Protein AF-A0A7L5SXB8-F1 (afdb_monomer)

Mean predicted aligned error: 20.17 Å

Secondary structure (DSSP, 8-state):
-PPPP--------TT-PPPPPPPTT--HHHHHHHHHHHHHHHHHT--HHHHHTTSSS-HHHHHHHTTTSS---HHHHHHHHTT-TT-TTTHHHHHHHHHHHHHHHHHHHT---------------PPP-PPP---------------------------------PPP-----EEEEB--S-GGGSS--SGGGPEEEES-TTS-SSGGGEEEEE-TT-EEEEEEEESSS--EE-TTS-EES-EEEEEETTEEEEEEGGGB-HHHHHT--PPBPP-

Radius of gyration: 27.22 Å; Cα contacts (8 Å, |Δi|>4): 317; chains: 1; bounding box: 68×77×65 Å

Solvent-accessible surface area (backbone atoms only — not comparable to full-atom values): 17496 Å² total; per-residue (Å²): 138,82,86,76,81,82,76,75,84,78,88,70,68,95,84,64,79,73,80,76,79,73,59,86,84,57,55,70,48,44,37,55,32,29,51,54,51,45,50,56,48,58,74,55,70,62,51,57,69,58,43,35,76,74,43,78,46,54,50,66,58,54,53,31,32,66,56,56,78,44,81,76,54,71,68,60,48,52,58,56,31,70,72,30,94,78,24,73,86,46,41,68,58,53,49,52,31,46,53,47,19,52,52,55,53,53,55,66,73,64,60,81,86,73,83,74,86,80,84,78,89,82,85,86,83,84,89,82,84,79,86,83,81,83,78,86,79,85,78,87,83,87,89,88,84,88,89,88,85,90,85,88,82,90,82,90,80,88,83,90,80,83,78,94,70,81,75,72,76,74,71,30,75,47,78,44,41,30,37,54,79,52,69,81,28,49,87,38,92,48,79,90,38,47,43,67,22,24,65,48,57,77,45,71,98,44,78,92,36,42,77,46,73,45,38,38,70,39,75,39,43,28,36,25,27,48,71,81,30,50,72,44,71,53,93,77,47,50,66,29,27,31,32,33,38,28,53,56,97,89,40,76,30,28,37,52,44,67,40,33,40,65,67,60,63,76,68,56,81,57,39,69,55,83,133

Sequence (275 aa):
MGSVPAHPNQSENPRRKPLAPLPEELSGPVREFVTALRHMHGELGLSLKELEGRLPASRSSLSRYLRGQSLPDERLLVQWGKLSFTAEDRLPELVKLLHRANEAAAESDTGPVVEMDSGGEPAAPPPEDRPPRRRLRLTLAAVGTVTVLAGTTAGVLALQASDDDKPPATLGNARITVFNAEKSCRDERVRACSLGLAKDPYLAYRPSNITGRAWHGDVLRADCRIANGVTVTDEAGGHSSMWFRVLRDGERMWVPAIRIDHDQVQYTKLPNCPD

pLDDT: mean 75.61, std 23.32, range [29.08, 98.19]

Structure (mmCIF, N/CA/C/O backbone):
data_AF-A0A7L5SXB8-F1
#
_entry.id   AF-A0A7L5SXB8-F1
#
loop_
_atom_site.group_PDB
_atom_site.id
_atom_site.type_symbol
_atom_site.label_atom_id
_atom_site.label_alt_id
_atom_site.label_comp_id
_atom_site.label_asym_id
_atom_site.label_entity_id
_atom_site.label_seq_id
_atom_site.pdbx_PDB_ins_code
_atom_site.Cartn_x
_atom_site.Cartn_y
_atom_site.Cartn_z
_atom_site.occupancy
_atom_site.B_iso_or_equiv
_atom_site.auth_seq_id
_atom_site.auth_comp_id
_atom_site.auth_asym_id
_atom_site.auth_atom_id
_atom_site.pdbx_PDB_model_num
ATOM 1 N N . MET A 1 1 ? 11.036 -37.496 -32.608 1.00 40.66 1 MET A N 1
ATOM 2 C CA . MET A 1 1 ? 11.634 -36.267 -32.048 1.00 40.66 1 MET A CA 1
ATOM 3 C C . MET A 1 1 ? 11.819 -35.263 -33.176 1.00 40.66 1 MET A C 1
ATOM 5 O O . MET A 1 1 ? 12.644 -35.509 -34.043 1.00 40.66 1 MET A O 1
ATOM 9 N N . GLY A 1 2 ? 11.007 -34.206 -33.228 1.00 38.19 2 GLY A N 1
ATOM 10 C CA . GLY A 1 2 ? 11.159 -33.123 -34.204 1.00 38.19 2 GLY A CA 1
ATOM 11 C C . GLY A 1 2 ? 11.790 -31.915 -33.525 1.00 38.19 2 GLY A C 1
ATOM 12 O O . GLY A 1 2 ? 11.210 -31.383 -32.582 1.00 38.19 2 GLY A O 1
ATOM 13 N N . SER A 1 3 ? 12.986 -31.528 -33.960 1.00 38.56 3 SER A N 1
ATOM 14 C CA . SER A 1 3 ? 13.700 -30.354 -33.462 1.00 38.56 3 SER A CA 1
ATOM 15 C C . SER A 1 3 ? 12.924 -29.083 -33.804 1.00 38.56 3 SER A C 1
ATOM 17 O O . SER A 1 3 ? 12.731 -28.762 -34.976 1.00 38.56 3 SER A O 1
ATOM 19 N N . VAL A 1 4 ? 12.468 -28.367 -32.777 1.00 41.22 4 VAL A N 1
ATOM 20 C CA . VAL A 1 4 ? 11.862 -27.038 -32.911 1.00 41.22 4 VAL A CA 1
ATOM 21 C C . VAL A 1 4 ? 12.987 -26.037 -33.202 1.00 41.22 4 VAL A C 1
ATOM 23 O O . VAL A 1 4 ? 13.963 -26.008 -32.449 1.00 41.22 4 VAL A O 1
ATOM 26 N N . PRO A 1 5 ? 12.906 -25.225 -34.271 1.00 41.00 5 PRO A N 1
ATOM 27 C CA . PRO A 1 5 ? 13.944 -24.254 -34.570 1.00 41.00 5 PRO A CA 1
ATOM 28 C C . PRO A 1 5 ? 13.929 -23.137 -33.521 1.00 41.00 5 PRO A C 1
ATOM 30 O O . PRO A 1 5 ? 12.924 -22.446 -33.321 1.00 41.00 5 PRO A O 1
ATOM 33 N N . ALA A 1 6 ? 15.070 -22.968 -32.854 1.00 39.06 6 ALA A N 1
ATOM 34 C CA . ALA A 1 6 ? 15.359 -21.815 -32.020 1.00 39.06 6 ALA A CA 1
ATOM 35 C C . ALA A 1 6 ? 15.233 -20.553 -32.880 1.00 39.06 6 ALA A C 1
ATOM 37 O O . ALA A 1 6 ? 15.979 -20.367 -33.840 1.00 39.06 6 ALA A O 1
ATOM 38 N N . HIS A 1 7 ? 14.258 -19.707 -32.556 1.00 32.75 7 HIS A N 1
ATOM 39 C CA . HIS A 1 7 ? 14.147 -18.389 -33.161 1.00 32.75 7 HIS A CA 1
ATOM 40 C C . HIS A 1 7 ? 15.240 -17.517 -32.531 1.00 32.75 7 HIS A C 1
ATOM 42 O O . HIS A 1 7 ? 15.205 -17.309 -31.316 1.00 32.75 7 HIS A O 1
ATOM 48 N N . PRO A 1 8 ? 16.238 -17.046 -33.298 1.00 40.16 8 PRO A N 1
ATOM 49 C CA . PRO A 1 8 ? 17.256 -16.163 -32.756 1.00 40.16 8 PRO A CA 1
ATOM 50 C C . PRO A 1 8 ? 16.596 -14.866 -32.278 1.00 40.16 8 PRO A C 1
ATOM 52 O O . PRO A 1 8 ? 15.749 -14.299 -32.970 1.00 40.16 8 PRO A O 1
ATOM 55 N N . ASN A 1 9 ? 16.986 -14.431 -31.078 1.00 40.66 9 ASN A N 1
ATOM 56 C CA . ASN A 1 9 ? 16.604 -13.166 -30.457 1.00 40.66 9 ASN A CA 1
ATOM 57 C C . ASN A 1 9 ? 16.681 -12.017 -31.473 1.00 40.66 9 ASN A C 1
ATOM 59 O O . ASN A 1 9 ? 17.768 -11.541 -31.796 1.00 40.66 9 ASN A O 1
ATOM 63 N N . GLN A 1 10 ? 15.528 -11.543 -31.952 1.00 38.59 10 GLN A N 1
ATOM 64 C CA . GLN A 1 10 ? 15.443 -10.268 -32.657 1.00 38.59 10 GLN A CA 1
ATOM 65 C C . GLN A 1 10 ? 15.585 -9.145 -31.629 1.00 38.59 10 GLN A C 1
ATOM 67 O O . GLN A 1 10 ? 14.614 -8.670 -31.043 1.00 38.59 10 GLN A O 1
ATOM 72 N N . SER A 1 11 ? 16.826 -8.723 -31.412 1.00 40.22 11 SER A N 1
ATOM 73 C CA . SER A 1 11 ? 17.224 -7.595 -30.570 1.00 40.22 11 SER A CA 1
ATOM 74 C C . SER A 1 11 ? 17.009 -6.229 -31.233 1.00 40.22 11 SER A C 1
ATOM 76 O O . SER A 1 11 ? 17.722 -5.282 -30.921 1.00 40.22 11 SER A O 1
ATOM 78 N N . GLU A 1 12 ? 16.044 -6.080 -32.140 1.00 42.12 12 GLU A N 1
ATOM 79 C CA . GLU A 1 12 ? 15.804 -4.807 -32.820 1.00 42.12 12 GLU A CA 1
ATOM 80 C C . GLU A 1 12 ? 14.308 -4.549 -32.963 1.00 42.12 12 GLU A C 1
ATOM 82 O O . GLU A 1 12 ? 13.672 -4.859 -33.966 1.00 42.12 12 GLU A O 1
ATOM 87 N N . ASN A 1 13 ? 13.734 -3.918 -31.940 1.00 42.16 13 ASN A N 1
ATOM 88 C CA . ASN A 1 13 ? 12.557 -3.087 -32.141 1.00 42.16 13 ASN A CA 1
ATOM 89 C C . ASN A 1 13 ? 13.057 -1.642 -32.352 1.00 42.16 13 ASN A C 1
ATOM 91 O O . ASN A 1 13 ? 13.264 -0.927 -31.365 1.00 42.16 13 ASN A O 1
ATOM 95 N N . PRO A 1 14 ? 13.282 -1.189 -33.605 1.00 43.31 14 PRO A N 1
ATOM 96 C CA . PRO A 1 14 ? 13.982 0.062 -33.942 1.00 43.31 14 PRO A CA 1
ATOM 97 C C . PRO A 1 14 ? 13.250 1.348 -33.514 1.00 43.31 14 PRO A C 1
ATOM 99 O O . PRO A 1 14 ? 13.698 2.454 -33.803 1.00 43.31 14 PRO A O 1
ATOM 102 N N . ARG A 1 15 ? 12.111 1.236 -32.819 1.00 47.47 15 ARG A N 1
ATOM 103 C CA . ARG A 1 15 ? 11.302 2.366 -32.332 1.00 47.47 15 ARG A CA 1
ATOM 104 C C . ARG A 1 15 ? 11.421 2.621 -30.832 1.00 47.47 15 ARG A C 1
ATOM 106 O O . ARG A 1 15 ? 10.668 3.434 -30.293 1.00 47.47 15 ARG A O 1
ATOM 113 N N . ARG A 1 16 ? 12.317 1.931 -30.122 1.00 56.16 16 ARG A N 1
ATOM 114 C CA . ARG A 1 16 ? 12.451 2.114 -28.673 1.00 56.16 16 ARG A CA 1
ATOM 115 C C . ARG A 1 16 ? 13.598 3.041 -28.340 1.00 56.16 16 ARG A C 1
ATOM 117 O O . ARG A 1 16 ? 14.762 2.694 -28.485 1.00 56.16 16 ARG A O 1
ATOM 124 N N . LYS A 1 17 ? 13.238 4.216 -27.824 1.00 59.66 17 LYS A N 1
ATOM 125 C CA . LYS A 1 17 ? 14.188 5.087 -27.140 1.00 59.66 17 LYS A CA 1
ATOM 126 C C . LYS A 1 17 ? 14.801 4.286 -25.978 1.00 59.66 17 LYS A C 1
ATOM 128 O O . LYS A 1 17 ? 14.026 3.795 -25.149 1.00 59.66 17 LYS A O 1
ATOM 133 N N . PRO A 1 18 ? 16.136 4.132 -25.915 1.00 63.72 18 PRO A N 1
ATOM 134 C CA . PRO A 1 18 ? 16.791 3.489 -24.784 1.00 63.72 18 PRO A CA 1
ATOM 135 C C . PRO A 1 18 ? 16.357 4.170 -23.484 1.00 63.72 18 PRO A C 1
ATOM 137 O O . PRO A 1 18 ? 16.124 5.385 -23.462 1.00 63.72 18 PRO A O 1
ATOM 140 N N . LEU A 1 19 ? 16.223 3.401 -22.400 1.00 72.38 19 LEU A N 1
ATOM 141 C CA . LEU A 1 19 ? 16.023 4.006 -21.085 1.00 72.38 19 LEU A CA 1
ATOM 142 C C . LEU A 1 19 ? 17.211 4.929 -20.798 1.00 72.38 19 LEU A C 1
ATOM 144 O O . LEU A 1 19 ? 18.357 4.553 -21.033 1.00 72.38 19 LEU A O 1
ATOM 148 N N . ALA A 1 20 ? 16.928 6.133 -20.294 1.00 77.56 20 ALA A N 1
ATOM 149 C CA . ALA A 1 20 ? 17.971 7.058 -19.862 1.00 77.56 20 ALA A CA 1
ATOM 150 C C . ALA A 1 20 ? 18.913 6.358 -18.863 1.00 77.56 20 ALA A C 1
ATOM 152 O O . ALA A 1 20 ? 18.430 5.503 -18.103 1.00 77.56 20 ALA A O 1
ATOM 153 N N . PRO A 1 21 ? 20.217 6.696 -18.843 1.00 80.12 21 PRO A N 1
ATOM 154 C CA . PRO A 1 21 ? 21.152 6.135 -17.872 1.00 80.12 21 PRO A CA 1
ATOM 155 C C . PRO A 1 21 ? 20.617 6.303 -16.445 1.00 80.12 21 PRO A C 1
ATOM 157 O O . PRO A 1 21 ? 19.794 7.183 -16.174 1.00 80.12 21 PRO A O 1
ATOM 160 N N . LEU A 1 22 ? 21.003 5.389 -15.554 1.00 83.56 22 LEU A N 1
ATOM 161 C CA . LEU A 1 22 ? 20.608 5.510 -14.153 1.00 83.56 22 LEU A CA 1
ATOM 162 C C . LEU A 1 22 ? 21.262 6.756 -13.537 1.00 83.56 22 LEU A C 1
ATOM 164 O O . LEU A 1 22 ? 22.391 7.063 -13.916 1.00 83.56 22 LEU A O 1
ATOM 168 N N . PRO A 1 23 ? 20.575 7.456 -12.614 1.00 79.81 23 PRO A N 1
ATOM 169 C CA . PRO A 1 23 ? 21.158 8.592 -11.905 1.00 79.81 23 PRO A CA 1
ATOM 170 C C . PRO A 1 23 ? 22.454 8.191 -11.186 1.00 79.81 23 PRO A C 1
ATOM 172 O O . PRO A 1 23 ? 22.550 7.073 -10.659 1.00 79.81 23 PRO A O 1
ATOM 175 N N . GLU A 1 24 ? 23.449 9.080 -11.170 1.00 79.19 24 GLU A N 1
ATOM 176 C CA . GLU A 1 24 ? 24.750 8.818 -10.538 1.00 79.19 24 GLU A CA 1
ATOM 177 C C . GLU A 1 24 ? 24.629 8.685 -9.014 1.00 79.19 24 GLU A C 1
ATOM 179 O O . GLU A 1 24 ? 25.367 7.910 -8.404 1.00 79.19 24 GLU A O 1
ATOM 184 N N . GLU A 1 25 ? 23.620 9.336 -8.436 1.00 78.06 25 GLU A N 1
ATOM 185 C CA . GLU A 1 25 ? 23.299 9.362 -7.008 1.00 78.06 25 GLU A CA 1
ATOM 186 C C . GLU A 1 25 ? 22.705 8.033 -6.513 1.00 78.06 25 GLU A C 1
ATOM 188 O O . GLU A 1 25 ? 22.784 7.703 -5.330 1.00 78.06 25 GLU A O 1
ATOM 193 N N . LEU A 1 26 ? 22.115 7.243 -7.417 1.00 83.94 26 LEU A N 1
ATOM 194 C CA . LEU A 1 26 ? 21.542 5.942 -7.086 1.00 83.94 26 LEU A CA 1
ATOM 195 C C . LEU A 1 26 ? 22.682 4.963 -6.791 1.00 83.94 26 LEU A C 1
ATOM 197 O O . LEU A 1 26 ? 23.319 4.514 -7.727 1.00 83.94 26 LEU A O 1
ATOM 201 N N . SER A 1 27 ? 22.963 4.591 -5.548 1.00 82.38 27 SER A N 1
ATOM 202 C CA . SER A 1 27 ? 24.103 3.717 -5.223 1.00 82.38 27 SER A CA 1
ATOM 203 C C . SER A 1 27 ? 23.688 2.455 -4.461 1.00 82.38 27 SER A C 1
ATOM 205 O O . SER A 1 27 ? 22.513 2.254 -4.142 1.00 82.38 27 SER A O 1
ATOM 207 N N . GLY A 1 28 ? 24.653 1.557 -4.247 1.00 90.06 28 GLY A N 1
ATOM 208 C CA . GLY A 1 28 ? 24.484 0.379 -3.399 1.00 90.06 28 GLY A CA 1
ATOM 209 C C . GLY A 1 28 ? 23.372 -0.585 -3.849 1.00 90.06 28 GLY A C 1
ATOM 210 O O . GLY A 1 28 ? 23.120 -0.731 -5.052 1.00 90.06 28 GLY A O 1
ATOM 211 N N . PRO A 1 29 ? 22.684 -1.239 -2.894 1.00 92.31 29 PRO A N 1
ATOM 212 C CA . PRO A 1 29 ? 21.695 -2.281 -3.185 1.00 92.31 29 PRO A CA 1
ATOM 213 C C . PRO A 1 29 ? 20.531 -1.830 -4.078 1.00 92.31 29 PRO A C 1
ATOM 215 O O . PRO A 1 29 ? 20.033 -2.609 -4.893 1.00 92.31 29 PRO A O 1
ATOM 218 N N . VAL A 1 30 ? 20.119 -0.560 -3.990 1.00 91.62 30 VAL A N 1
ATOM 219 C CA . VAL A 1 30 ? 19.051 -0.007 -4.839 1.00 91.62 30 VAL A CA 1
ATOM 220 C C . VAL A 1 30 ? 19.488 0.027 -6.307 1.00 91.62 30 VAL A C 1
ATOM 222 O O . VAL A 1 30 ? 18.721 -0.372 -7.187 1.00 91.62 30 VAL A O 1
ATOM 225 N N . ARG A 1 31 ? 20.731 0.440 -6.599 1.00 93.69 31 ARG A N 1
ATOM 226 C CA . ARG A 1 31 ? 21.266 0.429 -7.973 1.00 93.69 31 ARG A CA 1
ATOM 227 C C . ARG A 1 31 ? 21.381 -0.984 -8.529 1.00 93.69 31 ARG A C 1
ATOM 229 O O . ARG A 1 31 ? 21.039 -1.189 -9.697 1.00 93.69 31 ARG A O 1
ATOM 236 N N . GLU A 1 32 ? 21.818 -1.946 -7.719 1.00 94.31 32 GLU A N 1
ATOM 237 C CA . GLU A 1 32 ? 21.907 -3.356 -8.126 1.00 94.31 32 GLU A CA 1
ATOM 238 C C . GLU A 1 32 ? 20.535 -3.902 -8.539 1.00 94.31 32 GLU A C 1
ATOM 240 O O . GLU A 1 32 ? 20.377 -4.411 -9.654 1.00 94.31 32 GLU A O 1
ATOM 245 N N . PHE A 1 33 ? 19.519 -3.712 -7.689 1.00 95.31 33 PHE A N 1
ATOM 246 C CA . PHE A 1 33 ? 18.153 -4.144 -7.980 1.00 95.31 33 PHE A CA 1
ATOM 247 C C . PHE A 1 33 ? 17.601 -3.496 -9.255 1.00 95.31 33 PHE A C 1
ATOM 249 O O . PHE A 1 33 ? 17.100 -4.187 -10.143 1.00 95.31 33 PHE A O 1
ATOM 256 N N . VAL A 1 34 ? 17.718 -2.170 -9.386 1.00 94.81 34 VAL A N 1
ATOM 257 C CA . VAL A 1 34 ? 17.164 -1.439 -10.537 1.00 94.81 34 VAL A CA 1
ATOM 258 C C . VAL A 1 34 ? 17.862 -1.841 -11.837 1.00 94.81 34 VAL A C 1
ATOM 260 O O . VAL A 1 34 ? 17.218 -1.919 -12.885 1.00 94.81 34 VAL A O 1
ATOM 263 N N . THR A 1 35 ? 19.161 -2.138 -11.783 1.00 93.88 35 THR A N 1
ATOM 264 C CA . THR A 1 35 ? 19.920 -2.638 -12.937 1.00 93.88 35 THR A CA 1
ATOM 265 C C . THR A 1 35 ? 19.401 -4.004 -13.383 1.00 93.88 35 THR A C 1
ATOM 267 O O . THR A 1 35 ? 19.094 -4.186 -14.564 1.00 93.88 35 THR A O 1
ATOM 270 N N . ALA A 1 36 ? 19.212 -4.936 -12.444 1.00 92.31 36 ALA A N 1
ATOM 271 C CA . ALA A 1 36 ? 18.652 -6.254 -12.735 1.00 92.31 36 ALA A CA 1
ATOM 272 C C . ALA A 1 36 ? 17.201 -6.167 -13.254 1.00 92.31 36 ALA A C 1
ATOM 274 O O . ALA A 1 36 ? 16.846 -6.820 -14.238 1.00 92.31 36 ALA A O 1
ATOM 275 N N . LEU A 1 37 ? 16.381 -5.287 -12.668 1.00 92.81 37 LEU A N 1
ATOM 276 C CA . LEU A 1 37 ? 15.007 -5.041 -13.108 1.00 92.81 37 LEU A CA 1
ATOM 277 C C . LEU A 1 37 ? 14.958 -4.485 -14.539 1.00 92.81 37 LEU A C 1
ATOM 279 O O . LEU A 1 37 ? 14.144 -4.923 -15.354 1.00 92.81 37 LEU A O 1
ATOM 283 N N . ARG A 1 38 ? 15.845 -3.538 -14.871 1.00 91.75 38 ARG A N 1
ATOM 284 C CA . ARG A 1 38 ? 15.976 -2.989 -16.230 1.00 91.75 38 ARG A CA 1
ATOM 285 C C . ARG A 1 38 ? 16.410 -4.037 -17.243 1.00 91.75 38 ARG A C 1
ATOM 287 O O . ARG A 1 38 ? 15.903 -4.012 -18.362 1.00 91.75 38 ARG A O 1
ATOM 294 N N . HIS A 1 39 ? 17.315 -4.933 -16.859 1.00 87.88 39 HIS A N 1
ATOM 295 C CA . HIS A 1 39 ? 17.745 -6.039 -17.708 1.00 87.88 39 HIS A CA 1
ATOM 296 C C . HIS A 1 39 ? 16.566 -6.964 -18.039 1.00 87.88 39 HIS A C 1
ATOM 298 O O . HIS A 1 39 ? 16.260 -7.169 -19.213 1.00 87.88 39 HIS A O 1
ATOM 304 N N . MET A 1 40 ? 15.832 -7.418 -17.016 1.00 88.81 40 MET A N 1
ATOM 305 C CA . MET A 1 40 ? 14.622 -8.233 -17.188 1.00 88.81 40 MET A CA 1
ATOM 306 C C . MET A 1 40 ? 13.565 -7.515 -18.047 1.00 88.81 40 MET A C 1
ATOM 308 O O . MET A 1 40 ? 12.964 -8.109 -18.940 1.00 88.81 40 MET A O 1
ATOM 312 N N . HIS A 1 41 ? 13.353 -6.215 -17.820 1.00 87.88 41 HIS A N 1
ATOM 313 C CA . HIS A 1 41 ? 12.453 -5.399 -18.638 1.00 87.88 41 HIS A CA 1
ATOM 314 C C . HIS A 1 41 ? 12.903 -5.295 -20.105 1.00 87.88 41 HIS A C 1
ATOM 316 O O . HIS A 1 41 ? 12.065 -5.292 -21.008 1.00 87.88 41 HIS A O 1
ATOM 322 N N . GLY A 1 42 ? 14.211 -5.189 -20.351 1.00 85.12 42 GLY A N 1
ATOM 323 C CA . GLY A 1 42 ? 14.783 -5.151 -21.695 1.00 85.12 42 GLY A CA 1
ATOM 324 C C . GLY A 1 42 ? 14.481 -6.423 -22.483 1.00 85.12 42 GLY A C 1
ATOM 325 O O . GLY A 1 42 ? 14.008 -6.334 -23.615 1.00 85.12 42 GLY A O 1
ATOM 326 N N . GLU A 1 43 ? 14.665 -7.586 -21.856 1.00 82.69 43 GLU A N 1
ATOM 327 C CA . GLU A 1 43 ? 14.390 -8.899 -22.459 1.00 82.69 43 GLU A CA 1
ATOM 328 C C . GLU A 1 43 ? 12.905 -9.125 -22.754 1.00 82.69 43 GLU A C 1
ATOM 330 O O . GLU A 1 43 ? 12.565 -9.731 -23.766 1.00 82.69 43 GLU A O 1
ATOM 335 N N . LEU A 1 44 ? 12.009 -8.601 -21.908 1.00 84.25 44 LEU A N 1
ATOM 336 C CA . LEU A 1 44 ? 10.563 -8.676 -22.136 1.00 84.25 44 LEU A CA 1
ATOM 337 C C . LEU A 1 44 ? 10.134 -8.001 -23.438 1.00 84.25 44 LEU A C 1
ATOM 339 O O . LEU A 1 44 ? 9.087 -8.340 -23.988 1.00 84.25 44 LEU A O 1
ATOM 343 N N . GLY A 1 45 ? 10.880 -6.992 -23.896 1.00 81.75 45 GLY A N 1
ATOM 344 C CA . GLY A 1 45 ? 10.534 -6.284 -25.119 1.00 81.75 45 GLY A CA 1
ATOM 345 C C . GLY A 1 45 ? 9.134 -5.660 -25.072 1.00 81.75 45 GLY A C 1
ATOM 346 O O . GLY A 1 45 ? 8.543 -5.430 -26.122 1.00 81.75 45 GLY A O 1
ATOM 347 N N . LEU A 1 46 ? 8.602 -5.322 -23.887 1.00 85.19 46 LEU A N 1
ATOM 348 C CA . LEU A 1 46 ? 7.309 -4.645 -23.689 1.00 85.19 46 LEU A CA 1
ATOM 349 C C . LEU A 1 46 ? 7.504 -3.155 -23.392 1.00 85.19 46 LEU A C 1
ATOM 351 O O . LEU A 1 46 ? 8.502 -2.754 -22.800 1.00 85.19 46 LEU A O 1
ATOM 355 N N . SER A 1 47 ? 6.610 -2.307 -23.884 1.00 87.19 47 SER A N 1
ATOM 356 C CA . SER A 1 47 ? 6.593 -0.882 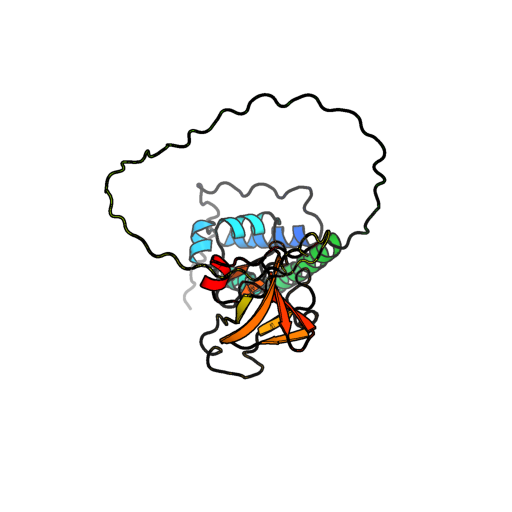-23.568 1.00 87.19 47 SER A CA 1
ATOM 357 C C . SER A 1 47 ? 5.900 -0.677 -22.228 1.00 87.19 47 SER A C 1
ATOM 359 O O . SER A 1 47 ? 5.098 -1.504 -21.797 1.00 87.19 47 SER A O 1
ATOM 361 N N . LEU A 1 48 ? 6.108 0.481 -21.595 1.00 88.31 48 LEU A N 1
ATOM 362 C CA . LEU A 1 48 ? 5.409 0.788 -20.342 1.00 88.31 48 LEU A CA 1
ATOM 363 C C . LEU A 1 48 ? 3.877 0.762 -20.494 1.00 88.31 48 LEU A C 1
ATOM 365 O O . LEU A 1 48 ? 3.188 0.482 -19.525 1.00 88.31 48 LEU A O 1
ATOM 369 N N . LYS A 1 49 ? 3.338 1.046 -21.696 1.00 88.06 49 LYS A N 1
ATOM 370 C CA . LYS A 1 49 ? 1.885 0.986 -21.959 1.00 88.06 49 LYS A CA 1
ATOM 371 C C . LYS A 1 49 ? 1.396 -0.460 -21.994 1.00 88.06 49 LYS A C 1
ATOM 373 O O . LYS A 1 49 ? 0.321 -0.757 -21.497 1.00 88.06 49 LYS A O 1
ATOM 378 N N . GLU A 1 50 ? 2.181 -1.349 -22.592 1.00 90.19 50 GLU A N 1
ATOM 379 C CA . GLU A 1 50 ? 1.854 -2.774 -22.655 1.00 90.19 50 GLU A CA 1
ATOM 380 C C . GLU A 1 50 ? 1.991 -3.439 -21.283 1.00 90.19 50 GLU A C 1
ATOM 382 O O . GLU A 1 50 ? 1.186 -4.304 -20.956 1.00 90.19 50 GLU A O 1
ATOM 387 N N . LEU A 1 51 ? 2.961 -3.011 -20.466 1.00 90.62 51 LEU A N 1
ATOM 388 C CA . LEU A 1 51 ? 3.108 -3.478 -19.085 1.00 90.62 51 LEU A CA 1
ATOM 389 C C . LEU A 1 51 ? 1.978 -3.002 -18.179 1.00 90.62 51 LEU A C 1
ATOM 391 O O . LEU A 1 51 ? 1.463 -3.803 -17.414 1.00 90.62 51 LEU A O 1
ATOM 395 N N . GLU A 1 52 ? 1.547 -1.746 -18.299 1.00 90.25 52 GLU A N 1
ATOM 396 C CA . GLU A 1 52 ? 0.378 -1.226 -17.573 1.00 90.25 52 GLU A CA 1
ATOM 397 C C . GLU A 1 52 ? -0.900 -2.025 -17.878 1.00 90.25 52 GLU A C 1
ATOM 399 O O . GLU A 1 52 ? -1.734 -2.217 -17.004 1.00 90.25 52 GLU A O 1
ATOM 404 N N . GLY A 1 53 ? -1.041 -2.560 -19.095 1.00 90.88 53 GLY A N 1
ATOM 405 C CA . GLY A 1 53 ? -2.156 -3.447 -19.443 1.00 90.88 53 GLY A CA 1
ATOM 406 C C . GLY A 1 53 ? -2.048 -4.877 -18.892 1.00 90.88 53 GLY A C 1
ATOM 407 O O . GLY A 1 53 ? -2.991 -5.648 -19.047 1.00 90.88 53 GLY A O 1
ATOM 408 N N . ARG A 1 54 ? -0.907 -5.261 -18.303 1.00 92.06 54 ARG A N 1
ATOM 409 C CA . ARG A 1 54 ? -0.615 -6.632 -17.832 1.00 92.06 54 ARG A CA 1
ATOM 410 C C . ARG A 1 54 ? -0.264 -6.715 -16.350 1.00 92.06 54 ARG A C 1
ATOM 412 O O . ARG A 1 54 ? -0.274 -7.807 -15.790 1.00 92.06 54 ARG A O 1
ATOM 419 N N . LEU A 1 55 ? 0.073 -5.588 -15.737 1.00 92.25 55 LEU A N 1
ATOM 420 C CA . LEU A 1 55 ? 0.466 -5.471 -14.343 1.00 92.25 55 LEU A CA 1
ATOM 421 C C . LEU A 1 55 ? -0.464 -4.494 -13.629 1.00 92.25 55 LEU A C 1
ATOM 423 O O . LEU A 1 55 ? -0.891 -3.511 -14.235 1.00 92.25 55 LEU A O 1
ATOM 427 N N . PRO A 1 56 ? -0.721 -4.691 -12.328 1.00 90.25 56 PRO A N 1
ATOM 428 C CA . PRO A 1 56 ? -1.476 -3.747 -11.514 1.00 90.25 56 PRO A CA 1
ATOM 429 C C . PRO A 1 56 ? -0.609 -2.531 -11.133 1.00 90.25 56 PRO A C 1
ATOM 431 O O . PRO A 1 56 ? -0.441 -2.203 -9.964 1.00 90.25 56 PRO A O 1
ATOM 434 N N . ALA A 1 57 ? -0.002 -1.872 -12.123 1.00 88.25 57 ALA A N 1
ATOM 435 C CA . ALA A 1 57 ? 0.848 -0.705 -11.935 1.00 88.25 57 ALA A CA 1
ATOM 436 C C . ALA A 1 57 ? 0.708 0.262 -13.114 1.00 88.25 57 ALA A C 1
ATOM 438 O O . ALA A 1 57 ? 0.782 -0.129 -14.278 1.00 88.25 57 ALA A O 1
ATOM 439 N N . SER A 1 58 ? 0.557 1.549 -12.804 1.00 90.69 58 SER A N 1
ATOM 440 C CA . SER A 1 58 ? 0.453 2.591 -13.827 1.00 90.69 58 SER A CA 1
ATOM 441 C C . SER A 1 58 ? 1.769 2.790 -14.588 1.00 90.69 58 SER A C 1
ATOM 443 O O . SER A 1 58 ? 2.863 2.523 -14.071 1.00 90.69 58 SER A O 1
ATOM 445 N N . ARG A 1 59 ? 1.698 3.376 -15.790 1.00 88.94 59 ARG A N 1
ATOM 446 C CA . ARG A 1 59 ? 2.893 3.774 -16.564 1.00 88.94 59 ARG A CA 1
ATOM 447 C C . ARG A 1 59 ? 3.871 4.648 -15.777 1.00 88.94 59 ARG A C 1
ATOM 449 O O . ARG A 1 59 ? 5.083 4.547 -15.986 1.00 88.94 59 ARG A O 1
ATOM 456 N N . SER A 1 60 ? 3.365 5.534 -14.919 1.00 83.31 60 SER A N 1
ATOM 457 C CA . SER A 1 60 ? 4.208 6.423 -14.118 1.00 83.31 60 SER A CA 1
ATOM 458 C C . SER A 1 60 ? 4.926 5.654 -13.006 1.00 83.31 60 SER A C 1
ATOM 460 O O . SER A 1 60 ? 6.132 5.845 -12.852 1.00 83.31 60 SER A O 1
ATOM 462 N N . SER A 1 61 ? 4.244 4.733 -12.314 1.00 90.00 61 SER A N 1
ATOM 463 C CA . SER A 1 61 ? 4.845 3.843 -11.307 1.00 90.00 61 SER A CA 1
ATOM 464 C C . SER A 1 61 ? 5.942 2.975 -11.923 1.00 90.00 61 SER A C 1
ATOM 466 O O . SER A 1 61 ? 7.077 2.987 -11.451 1.00 90.00 61 SER A O 1
ATOM 468 N N . LEU A 1 62 ? 5.649 2.325 -13.056 1.00 93.50 62 LEU A N 1
ATOM 469 C CA . LEU A 1 62 ? 6.624 1.521 -13.802 1.00 93.50 62 LEU A CA 1
ATOM 470 C C . LEU A 1 62 ? 7.856 2.345 -14.200 1.00 93.50 62 LEU A C 1
ATOM 472 O O . LEU A 1 62 ? 8.993 1.892 -14.062 1.00 93.50 62 LEU A O 1
ATOM 476 N N . SER A 1 63 ? 7.650 3.590 -14.642 1.00 90.19 63 SER A N 1
ATOM 477 C CA . SER A 1 63 ? 8.759 4.491 -14.954 1.00 90.19 63 SER A CA 1
ATOM 478 C C . SER A 1 63 ? 9.585 4.878 -13.725 1.00 90.19 63 SER A C 1
ATOM 480 O O . SER A 1 63 ? 10.782 5.110 -13.889 1.00 90.19 63 SER A O 1
ATOM 482 N N . ARG A 1 64 ? 8.983 5.010 -12.538 1.00 88.44 64 ARG A N 1
ATOM 483 C CA . ARG A 1 64 ? 9.712 5.320 -11.297 1.00 88.44 64 ARG A CA 1
ATOM 484 C C . ARG A 1 64 ? 10.545 4.128 -10.833 1.00 88.44 64 ARG A C 1
ATOM 486 O O . ARG A 1 64 ? 11.722 4.319 -10.536 1.00 88.44 64 ARG A O 1
ATOM 493 N N . TYR A 1 65 ? 9.989 2.913 -10.886 1.00 94.00 65 TYR A N 1
ATOM 494 C CA . TYR A 1 65 ? 10.713 1.675 -10.563 1.00 94.00 65 TYR A CA 1
ATOM 495 C C . TYR A 1 65 ? 11.943 1.494 -11.452 1.00 94.00 65 TYR A C 1
ATOM 497 O O . TYR A 1 65 ? 13.053 1.303 -10.965 1.00 94.00 65 TYR A O 1
ATOM 505 N N . LEU A 1 66 ? 11.781 1.679 -12.766 1.00 92.94 66 LEU A N 1
ATOM 506 C CA . LEU A 1 66 ? 12.894 1.603 -13.716 1.00 92.94 66 LEU A CA 1
ATOM 507 C C . LEU A 1 66 ? 13.893 2.760 -13.586 1.00 92.94 66 LEU A C 1
ATOM 509 O O . LEU A 1 66 ? 14.900 2.764 -14.284 1.00 92.94 66 LEU A O 1
ATOM 513 N N . ARG A 1 67 ? 13.648 3.773 -12.757 1.00 89.69 67 ARG A N 1
ATOM 514 C CA . ARG A 1 67 ? 14.625 4.831 -12.450 1.00 89.69 67 ARG A CA 1
ATOM 515 C C . ARG A 1 67 ? 15.208 4.696 -11.046 1.00 89.69 67 ARG A C 1
ATOM 517 O O . ARG A 1 67 ? 16.071 5.491 -10.703 1.00 89.69 67 ARG A O 1
ATOM 524 N N . GLY A 1 68 ? 14.731 3.736 -10.253 1.00 89.06 68 GLY A N 1
ATOM 525 C CA . GLY A 1 68 ? 15.097 3.606 -8.846 1.00 89.06 68 GLY A CA 1
ATOM 526 C C . GLY A 1 68 ? 14.543 4.708 -7.946 1.00 89.06 68 GLY A C 1
ATOM 527 O O . GLY A 1 68 ? 15.033 4.884 -6.843 1.00 89.06 68 GLY A O 1
ATOM 528 N N . GLN A 1 69 ? 13.529 5.453 -8.400 1.00 86.88 69 GLN A N 1
ATOM 529 C CA . GLN A 1 69 ? 12.879 6.503 -7.597 1.00 86.88 69 GLN A CA 1
ATOM 530 C C . GLN A 1 69 ? 11.902 5.931 -6.560 1.00 86.88 69 GLN A C 1
ATOM 532 O O . GLN A 1 69 ? 11.469 6.631 -5.653 1.00 86.88 69 GLN A O 1
ATOM 537 N N . SER A 1 70 ? 11.497 4.680 -6.749 1.00 90.50 70 SER A N 1
ATOM 538 C CA . SER A 1 70 ? 10.680 3.892 -5.833 1.00 90.50 70 SER A CA 1
ATOM 539 C C . SER A 1 70 ? 10.983 2.416 -6.074 1.00 90.50 70 SER A C 1
ATOM 541 O O . SER A 1 70 ? 11.484 2.058 -7.145 1.00 90.50 70 SER A O 1
ATOM 543 N N . LEU A 1 71 ? 10.639 1.555 -5.120 1.00 93.31 71 LEU A N 1
ATOM 544 C CA . LEU A 1 71 ? 10.758 0.104 -5.254 1.00 93.31 71 LEU A CA 1
ATOM 545 C C . LEU A 1 71 ? 9.363 -0.525 -5.413 1.00 93.31 71 LEU A C 1
ATOM 547 O O . LEU A 1 71 ? 8.415 -0.048 -4.783 1.00 93.31 71 LEU A O 1
ATOM 551 N N . PRO A 1 72 ? 9.193 -1.534 -6.287 1.00 93.25 72 PRO A N 1
ATOM 552 C CA . PRO A 1 72 ? 7.955 -2.301 -6.356 1.00 93.25 72 PRO A CA 1
ATOM 553 C C . PRO A 1 72 ? 7.831 -3.212 -5.129 1.00 93.25 72 PRO A C 1
ATOM 555 O O . PRO A 1 72 ? 8.832 -3.559 -4.504 1.00 93.25 72 PRO A O 1
ATOM 558 N N . ASP A 1 73 ? 6.617 -3.649 -4.806 1.00 89.62 73 ASP A N 1
ATOM 559 C CA . ASP A 1 73 ? 6.452 -4.745 -3.854 1.00 89.62 73 ASP A CA 1
ATOM 560 C C . ASP A 1 73 ? 6.792 -6.104 -4.494 1.00 89.62 73 ASP A C 1
ATOM 562 O O . ASP A 1 73 ? 6.908 -6.256 -5.716 1.00 89.62 73 ASP A O 1
ATOM 566 N N . GLU A 1 74 ? 6.977 -7.112 -3.645 1.00 91.25 74 GLU A N 1
ATOM 567 C CA . GLU A 1 74 ? 7.374 -8.452 -4.073 1.00 91.25 74 GLU A CA 1
ATOM 568 C C . GLU A 1 74 ? 6.316 -9.119 -4.962 1.00 91.25 74 GLU A C 1
ATOM 570 O O . GLU A 1 74 ? 6.658 -9.813 -5.917 1.00 91.25 74 GLU A O 1
ATOM 575 N N . ARG A 1 75 ? 5.022 -8.877 -4.713 1.00 89.31 75 ARG A N 1
ATOM 576 C CA . ARG A 1 75 ? 3.938 -9.490 -5.497 1.00 89.31 75 ARG A CA 1
ATOM 577 C C . ARG A 1 75 ? 3.924 -8.947 -6.919 1.00 89.31 75 ARG A C 1
ATOM 579 O O . ARG A 1 75 ? 3.820 -9.728 -7.867 1.00 89.31 75 ARG A O 1
ATOM 586 N N . LEU A 1 76 ? 4.069 -7.633 -7.067 1.00 93.19 76 LEU A N 1
ATOM 587 C CA . LEU A 1 76 ? 4.201 -6.973 -8.356 1.00 93.19 76 LEU A CA 1
ATOM 588 C C . LEU A 1 76 ? 5.457 -7.462 -9.084 1.00 93.19 76 LEU A C 1
ATOM 590 O O . LEU A 1 76 ? 5.392 -7.737 -10.282 1.00 93.19 76 LEU A O 1
ATOM 594 N N . LEU A 1 77 ? 6.578 -7.632 -8.373 1.00 93.75 77 LEU A N 1
ATOM 595 C CA . LEU A 1 77 ? 7.808 -8.179 -8.950 1.00 93.75 77 LEU A CA 1
ATOM 596 C C . LEU A 1 77 ? 7.615 -9.613 -9.462 1.00 93.75 77 LEU A C 1
ATOM 598 O O . LEU A 1 77 ? 8.036 -9.923 -10.573 1.00 93.75 77 LEU A O 1
ATOM 602 N N . VAL A 1 78 ? 6.930 -10.468 -8.699 1.00 91.06 78 VAL A N 1
ATOM 603 C CA . VAL A 1 78 ? 6.586 -11.840 -9.106 1.00 91.06 78 VAL A CA 1
ATOM 604 C C . VAL A 1 78 ? 5.679 -11.838 -10.337 1.00 91.06 78 VAL A C 1
ATOM 606 O O . VAL A 1 78 ? 5.919 -12.592 -11.278 1.00 91.06 78 VAL A O 1
ATOM 609 N N . GLN A 1 79 ? 4.652 -10.986 -10.375 1.00 90.94 79 GLN A N 1
ATOM 610 C CA . GLN A 1 79 ? 3.770 -10.858 -11.542 1.00 90.94 79 GLN A CA 1
ATOM 611 C C . GLN A 1 79 ? 4.520 -10.360 -12.779 1.00 90.94 79 GLN A C 1
ATOM 613 O O . GLN A 1 79 ? 4.291 -10.861 -13.877 1.00 90.94 79 GLN A O 1
ATOM 618 N N . TRP A 1 80 ? 5.443 -9.416 -12.601 1.00 92.19 80 TRP A N 1
ATOM 619 C CA . TRP A 1 80 ? 6.303 -8.931 -13.673 1.00 92.19 80 TRP A CA 1
ATOM 620 C C . TRP A 1 80 ? 7.260 -10.024 -14.158 1.00 92.19 80 TRP A C 1
ATOM 622 O O . TRP A 1 80 ? 7.381 -10.230 -15.365 1.00 92.19 80 TRP A O 1
ATOM 632 N N . GLY A 1 81 ? 7.859 -10.783 -13.239 1.00 88.81 81 GLY A N 1
ATOM 633 C CA . GLY A 1 81 ? 8.692 -11.944 -13.550 1.00 88.81 81 GLY A CA 1
ATOM 634 C C . GLY A 1 81 ? 7.943 -12.987 -14.378 1.00 88.81 81 GLY A C 1
ATOM 635 O O . GLY A 1 81 ? 8.451 -13.421 -15.403 1.00 88.81 81 GLY A O 1
ATOM 636 N N . LYS A 1 82 ? 6.687 -13.296 -14.035 1.00 85.75 82 LYS A N 1
ATOM 637 C CA . LYS A 1 82 ? 5.840 -14.239 -14.794 1.00 85.75 82 LYS A CA 1
ATOM 638 C C . LYS A 1 82 ? 5.588 -13.842 -16.251 1.00 85.75 82 LYS A C 1
ATOM 640 O O . LYS A 1 82 ? 5.192 -14.687 -17.047 1.00 85.75 82 LYS A O 1
ATOM 645 N N . LEU A 1 83 ? 5.790 -12.574 -16.621 1.00 86.00 83 LEU A N 1
ATOM 646 C CA . LEU A 1 83 ? 5.696 -12.149 -18.021 1.00 86.00 83 LEU A CA 1
ATOM 647 C C . LEU A 1 83 ? 6.917 -12.577 -18.848 1.00 86.00 83 LEU A C 1
ATOM 649 O O . LEU A 1 83 ? 6.844 -12.550 -20.077 1.00 86.00 83 LEU A O 1
ATOM 653 N N . SER A 1 84 ? 8.036 -12.918 -18.201 1.00 77.19 84 SER A N 1
ATOM 654 C CA . SER A 1 84 ? 9.291 -13.284 -18.853 1.00 77.19 84 SER A CA 1
ATOM 655 C C . SER A 1 84 ? 9.507 -14.790 -18.785 1.00 77.19 84 SER A C 1
ATOM 657 O O . SER A 1 84 ? 9.633 -15.369 -17.710 1.00 77.19 84 SER A O 1
ATOM 659 N N . PHE A 1 85 ? 9.630 -15.415 -19.957 1.00 59.19 85 PHE A N 1
ATOM 660 C CA . PHE A 1 85 ? 9.924 -16.845 -20.097 1.00 59.19 85 PHE A CA 1
ATOM 661 C C . PHE A 1 85 ? 11.264 -17.263 -19.468 1.00 59.19 85 PHE A C 1
ATOM 663 O O . PHE A 1 85 ? 11.466 -18.438 -19.192 1.00 59.19 85 PHE A O 1
ATOM 670 N N . THR A 1 86 ? 12.181 -16.318 -19.245 1.00 62.59 86 THR A N 1
ATOM 671 C CA . THR A 1 86 ? 13.523 -16.554 -18.687 1.00 62.59 86 THR A CA 1
ATOM 672 C C . THR A 1 86 ? 13.678 -16.000 -17.269 1.00 62.59 86 THR A C 1
ATOM 674 O O . THR A 1 86 ? 14.791 -15.955 -16.738 1.00 62.59 86 THR A O 1
ATOM 677 N N . ALA A 1 87 ? 12.606 -15.490 -16.657 1.00 59.75 87 ALA A N 1
ATOM 678 C CA . ALA A 1 87 ? 12.669 -14.915 -15.315 1.00 59.75 87 ALA A CA 1
ATOM 679 C C . ALA A 1 87 ? 12.329 -15.909 -14.206 1.00 59.75 87 ALA A C 1
ATOM 681 O O . ALA A 1 87 ? 12.646 -15.603 -13.065 1.00 59.75 87 ALA A O 1
ATOM 682 N N . GLU A 1 88 ? 11.756 -17.078 -14.502 1.00 62.97 88 GLU A N 1
ATOM 683 C CA . GLU A 1 88 ? 11.414 -18.081 -13.479 1.00 62.97 88 GLU A CA 1
ATOM 684 C C . GLU A 1 88 ? 12.645 -18.455 -12.624 1.00 62.97 88 GLU A C 1
ATOM 686 O O . GLU A 1 88 ? 12.596 -18.368 -11.399 1.00 62.97 88 GLU A O 1
ATOM 691 N N . ASP A 1 89 ? 13.794 -18.711 -13.265 1.00 74.62 89 ASP A N 1
ATOM 692 C CA . ASP A 1 89 ? 15.054 -19.051 -12.579 1.00 74.62 89 ASP A CA 1
ATOM 693 C C . ASP A 1 89 ? 15.726 -17.850 -11.888 1.00 74.62 89 ASP A C 1
ATOM 695 O O . ASP A 1 89 ? 16.501 -18.008 -10.944 1.00 74.62 89 ASP A O 1
ATOM 699 N N . ARG A 1 90 ? 15.449 -16.626 -12.354 1.00 80.06 90 ARG A N 1
ATOM 700 C CA . ARG A 1 90 ? 16.091 -15.387 -11.867 1.00 80.06 90 ARG A CA 1
ATOM 701 C C . ARG A 1 90 ? 15.257 -14.646 -10.827 1.00 80.06 90 ARG A C 1
ATOM 703 O O . ARG A 1 90 ? 15.785 -13.785 -10.123 1.00 80.06 90 ARG A O 1
ATOM 710 N N . LEU A 1 91 ? 13.976 -14.983 -10.706 1.00 86.56 91 LEU A N 1
ATOM 711 C CA . LEU A 1 91 ? 13.042 -14.345 -9.791 1.00 86.56 91 LEU A CA 1
ATOM 712 C C . LEU A 1 91 ? 13.483 -14.453 -8.322 1.00 86.56 91 LEU A C 1
ATOM 714 O O . LEU A 1 91 ? 13.437 -13.423 -7.652 1.00 86.56 91 LEU A O 1
ATOM 718 N N . PRO A 1 92 ? 13.987 -15.599 -7.811 1.00 89.31 92 PRO A N 1
ATOM 719 C CA . PRO A 1 92 ? 14.467 -15.673 -6.430 1.00 89.31 92 PRO A CA 1
ATOM 720 C C . PRO A 1 92 ? 15.602 -14.686 -6.143 1.00 89.31 92 PRO A C 1
ATOM 722 O O . PRO A 1 92 ? 15.629 -14.061 -5.086 1.00 89.31 92 PRO A O 1
ATOM 725 N N . GLU A 1 93 ? 16.527 -14.508 -7.087 1.00 91.31 93 GLU A N 1
ATOM 726 C CA . GLU A 1 93 ? 17.638 -13.569 -6.925 1.00 91.31 93 GLU A CA 1
ATOM 727 C C . GLU A 1 93 ? 17.169 -12.113 -7.020 1.00 91.31 93 GLU A C 1
ATOM 729 O O . GLU A 1 93 ? 17.592 -11.263 -6.236 1.00 91.31 93 GLU A O 1
ATOM 734 N N . LEU A 1 94 ? 16.222 -11.830 -7.917 1.00 91.94 94 LEU A N 1
ATOM 735 C CA . LEU A 1 94 ? 15.615 -10.508 -8.044 1.00 91.94 94 LEU A CA 1
ATOM 736 C C . LEU A 1 94 ? 14.816 -10.117 -6.787 1.00 91.94 94 LEU A C 1
ATOM 738 O O . LEU A 1 94 ? 14.843 -8.954 -6.384 1.00 91.94 94 LEU A O 1
ATOM 742 N N . VAL A 1 95 ? 14.160 -11.084 -6.136 1.00 93.56 95 VAL A N 1
ATOM 743 C CA . VAL A 1 95 ? 13.476 -10.894 -4.845 1.00 93.56 95 VAL A CA 1
ATOM 744 C C . VAL A 1 95 ? 14.479 -10.608 -3.723 1.00 93.56 95 VAL A C 1
ATOM 746 O O . VAL A 1 95 ? 14.278 -9.658 -2.971 1.00 93.56 95 VAL A O 1
ATOM 749 N N . LYS A 1 96 ? 15.602 -11.336 -3.643 1.00 95.19 96 LYS A N 1
ATOM 750 C CA . LYS A 1 96 ? 16.664 -11.024 -2.663 1.00 95.19 96 LYS A CA 1
ATOM 751 C C . LYS A 1 96 ? 17.236 -9.622 -2.861 1.00 95.19 96 LYS A C 1
ATOM 753 O O . LYS A 1 96 ? 17.455 -8.903 -1.889 1.00 95.19 96 LYS A O 1
ATOM 758 N N . LEU A 1 97 ? 17.479 -9.228 -4.114 1.00 96.00 97 LEU A N 1
ATOM 759 C CA . LEU A 1 97 ? 17.917 -7.874 -4.457 1.00 96.00 97 LEU A CA 1
ATOM 760 C C . LEU A 1 97 ? 16.886 -6.829 -4.019 1.00 96.00 97 LEU A C 1
ATOM 762 O O . LEU A 1 97 ? 17.266 -5.800 -3.466 1.00 96.00 97 LEU A O 1
ATOM 766 N N . LEU A 1 98 ? 15.592 -7.106 -4.210 1.00 95.75 98 LEU A N 1
ATOM 767 C CA . LEU A 1 98 ? 14.518 -6.234 -3.744 1.00 95.75 98 LEU A CA 1
ATOM 768 C C . LEU A 1 98 ? 14.512 -6.101 -2.214 1.00 95.75 98 LEU A C 1
ATOM 770 O O . LEU A 1 98 ? 14.353 -4.992 -1.705 1.00 95.75 98 LEU A O 1
ATOM 774 N N . HIS A 1 99 ? 14.680 -7.195 -1.466 1.00 94.50 99 HIS A N 1
ATOM 775 C CA . HIS A 1 99 ? 14.751 -7.134 -0.001 1.00 94.50 99 HIS A CA 1
ATOM 776 C C . HIS A 1 99 ? 15.947 -6.301 0.467 1.00 94.50 99 HIS A C 1
ATOM 778 O O . HIS A 1 99 ? 15.737 -5.356 1.223 1.00 94.50 99 HIS A O 1
ATOM 784 N N . ARG A 1 100 ? 17.150 -6.539 -0.078 1.00 94.88 100 ARG A N 1
ATOM 785 C CA . ARG A 1 100 ? 18.350 -5.733 0.231 1.00 94.88 100 ARG A CA 1
ATOM 786 C C . ARG A 1 100 ? 18.180 -4.253 -0.122 1.00 94.88 100 ARG A C 1
ATOM 788 O O . ARG A 1 100 ? 18.604 -3.382 0.629 1.00 94.88 100 ARG A O 1
ATOM 795 N N . ALA A 1 101 ? 17.551 -3.954 -1.259 1.00 92.56 101 ALA A N 1
ATOM 796 C CA . ALA A 1 101 ? 17.259 -2.580 -1.664 1.00 92.56 101 ALA A CA 1
ATOM 797 C C . ALA A 1 101 ? 16.285 -1.886 -0.699 1.00 92.56 101 ALA A C 1
ATOM 799 O O . ALA A 1 101 ? 16.473 -0.713 -0.391 1.00 92.56 101 ALA A O 1
ATOM 800 N N . ASN A 1 102 ? 15.270 -2.603 -0.205 1.00 89.50 102 ASN A N 1
ATOM 801 C CA . ASN A 1 102 ? 14.335 -2.070 0.787 1.00 89.50 102 ASN A CA 1
ATOM 802 C C . ASN A 1 102 ? 15.004 -1.828 2.148 1.00 89.50 102 ASN A C 1
ATOM 804 O O . ASN A 1 102 ? 14.703 -0.826 2.788 1.00 89.50 102 ASN A O 1
ATOM 808 N N . GLU A 1 103 ? 15.902 -2.715 2.580 1.00 88.69 103 GLU A N 1
ATOM 809 C CA . GLU A 1 103 ? 16.673 -2.540 3.821 1.00 88.69 103 GLU A CA 1
ATOM 810 C C . GLU A 1 103 ? 17.571 -1.299 3.742 1.00 88.69 103 GLU A C 1
ATOM 812 O O . GLU A 1 103 ? 17.475 -0.418 4.591 1.00 88.69 103 GLU A O 1
ATOM 817 N N . ALA A 1 104 ? 18.344 -1.154 2.662 1.00 86.94 104 ALA A N 1
ATOM 818 C CA . ALA A 1 104 ? 19.206 0.013 2.460 1.00 86.94 104 ALA A CA 1
ATOM 819 C C . ALA A 1 104 ? 18.420 1.333 2.333 1.00 86.94 104 ALA A C 1
ATOM 821 O O . ALA A 1 104 ? 18.868 2.384 2.800 1.00 86.94 104 ALA A O 1
ATOM 822 N N . ALA A 1 105 ? 17.238 1.295 1.708 1.00 82.12 105 ALA A N 1
ATOM 823 C CA . ALA A 1 105 ? 16.360 2.459 1.626 1.00 82.12 105 ALA A CA 1
ATOM 824 C C . ALA A 1 105 ? 15.824 2.870 3.009 1.00 82.12 105 ALA A C 1
ATOM 826 O O . ALA A 1 105 ? 15.736 4.063 3.284 1.00 82.12 105 ALA A O 1
ATOM 827 N N . ALA A 1 106 ? 15.524 1.906 3.886 1.00 77.50 106 ALA A N 1
ATOM 828 C CA . ALA A 1 106 ? 15.094 2.180 5.257 1.00 77.50 106 ALA A CA 1
ATOM 829 C C . ALA A 1 106 ? 16.226 2.771 6.119 1.00 77.50 106 ALA A C 1
ATOM 831 O O . ALA A 1 106 ? 15.995 3.696 6.894 1.00 77.50 106 ALA A O 1
ATOM 832 N N . GLU A 1 107 ? 17.461 2.292 5.954 1.00 74.88 107 GLU A N 1
ATOM 833 C CA . GLU A 1 107 ? 18.633 2.841 6.653 1.00 74.88 107 GLU A CA 1
ATOM 834 C C . GLU A 1 107 ? 18.947 4.282 6.223 1.00 74.88 107 GLU A C 1
ATOM 836 O O . GLU A 1 107 ? 19.319 5.110 7.052 1.00 74.88 107 GLU A O 1
ATOM 841 N N . SER A 1 108 ? 18.732 4.604 4.943 1.00 66.75 108 SER A N 1
ATOM 842 C CA . SER A 1 108 ? 18.948 5.953 4.398 1.00 66.75 108 SER A CA 1
ATOM 843 C C . SER A 1 108 ? 17.944 6.985 4.930 1.00 66.75 108 SER A C 1
ATOM 845 O O . SER A 1 108 ? 18.277 8.163 5.030 1.00 66.75 108 SER A O 1
ATOM 847 N N . ASP A 1 109 ? 16.737 6.546 5.297 1.00 60.12 109 ASP A N 1
ATOM 848 C CA . ASP A 1 109 ? 15.688 7.389 5.892 1.00 60.12 109 ASP A CA 1
ATOM 849 C C . ASP A 1 109 ? 15.890 7.584 7.413 1.00 60.12 109 ASP A C 1
ATOM 851 O O . ASP A 1 109 ? 15.290 8.464 8.022 1.00 60.12 109 ASP A O 1
ATOM 855 N N . THR A 1 110 ? 16.776 6.788 8.031 1.00 49.44 110 THR A N 1
ATOM 856 C CA . THR A 1 110 ? 17.061 6.793 9.482 1.00 49.44 110 THR A CA 1
ATOM 857 C C . THR A 1 110 ? 18.398 7.483 9.822 1.00 49.44 110 THR A C 1
ATOM 859 O O . THR A 1 110 ? 18.992 7.239 10.873 1.00 49.44 110 THR A O 1
ATOM 862 N N . GLY A 1 111 ? 18.915 8.341 8.934 1.00 38.78 111 GLY A N 1
ATOM 863 C CA . GLY A 1 111 ? 20.156 9.089 9.172 1.00 38.78 111 GLY A CA 1
ATOM 864 C C . GLY A 1 111 ? 20.088 9.990 10.423 1.00 38.78 111 GLY A C 1
ATOM 865 O O . GLY A 1 111 ? 19.010 10.469 10.777 1.00 38.78 111 GLY A O 1
ATOM 866 N N . PRO A 1 112 ? 21.218 10.238 11.118 1.00 37.06 112 PRO A N 1
ATOM 867 C CA . PRO A 1 112 ? 21.229 11.056 12.326 1.00 37.06 112 PRO A CA 1
ATOM 868 C C . PRO A 1 112 ? 20.802 12.491 12.005 1.00 37.06 112 PRO A C 1
ATOM 870 O O . PRO A 1 112 ? 21.317 13.110 11.072 1.00 37.06 112 PRO A O 1
ATOM 873 N N . VAL A 1 113 ? 19.885 13.024 12.815 1.00 40.06 113 VAL A N 1
ATOM 874 C CA . VAL A 1 113 ? 19.523 14.443 12.828 1.00 40.06 113 VAL A CA 1
ATOM 875 C C . VAL A 1 113 ? 20.752 15.218 13.298 1.00 40.06 113 VAL A C 1
ATOM 877 O O . VAL A 1 113 ? 20.992 15.374 14.492 1.00 40.06 113 VAL A O 1
ATOM 880 N N . VAL A 1 114 ? 21.589 15.646 12.356 1.00 39.47 114 VAL A N 1
ATOM 881 C CA . VAL A 1 114 ? 22.592 16.671 12.627 1.00 39.47 114 VAL A CA 1
ATOM 882 C C . VAL A 1 114 ? 21.824 17.984 12.679 1.00 39.47 114 VAL A C 1
ATOM 884 O O . VAL A 1 114 ? 21.361 18.479 11.651 1.00 39.47 114 VAL A O 1
ATOM 887 N N . GLU A 1 115 ? 21.644 18.506 13.893 1.00 38.72 115 GLU A N 1
ATOM 888 C CA . GLU A 1 115 ? 21.268 19.897 14.126 1.00 38.72 115 GLU A CA 1
ATOM 889 C C . GLU A 1 115 ? 22.257 20.789 13.369 1.00 38.72 115 GLU A C 1
ATOM 891 O O . GLU A 1 115 ? 23.397 20.987 13.788 1.00 38.72 115 GLU A O 1
ATOM 896 N N . MET A 1 116 ? 21.833 21.296 12.213 1.00 36.03 116 MET A N 1
ATOM 897 C CA . MET A 1 116 ? 22.537 22.373 11.539 1.00 36.03 116 MET A CA 1
ATOM 898 C C . MET A 1 116 ? 21.989 23.686 12.091 1.00 36.03 116 MET A C 1
ATOM 900 O O . MET A 1 116 ? 20.961 24.197 11.642 1.00 36.03 116 MET A O 1
ATOM 904 N N . ASP A 1 117 ? 22.698 24.187 13.099 1.00 36.78 117 ASP A N 1
ATOM 905 C CA . ASP A 1 117 ? 22.719 25.581 13.524 1.00 36.78 117 ASP A CA 1
ATOM 906 C C . ASP A 1 117 ? 22.658 26.506 12.295 1.00 36.78 117 ASP A C 1
ATOM 908 O O . ASP A 1 117 ? 23.576 26.549 11.474 1.00 36.78 117 ASP A O 1
ATOM 912 N N . SER A 1 118 ? 21.528 27.190 12.121 1.00 33.34 118 SER A N 1
ATOM 913 C CA . SER A 1 118 ? 21.341 28.212 11.090 1.00 33.34 118 SER A CA 1
ATOM 914 C C . SER A 1 118 ? 21.327 29.577 11.758 1.00 33.34 118 SER A C 1
ATOM 916 O O . SER A 1 118 ? 20.285 30.209 11.924 1.00 33.34 118 SER A O 1
ATOM 918 N N . GLY A 1 119 ? 22.515 30.035 12.141 1.00 35.50 119 GLY A N 1
ATOM 919 C CA . GLY A 1 119 ? 22.795 31.455 12.265 1.00 35.50 119 GLY A CA 1
ATOM 920 C C . GLY A 1 119 ? 23.012 32.070 10.879 1.00 35.50 119 GLY A C 1
ATOM 921 O O . GLY A 1 119 ? 23.896 31.637 10.144 1.00 35.50 119 GLY A O 1
ATOM 922 N N . GLY A 1 120 ? 22.241 33.112 10.549 1.00 29.08 120 GLY A N 1
ATOM 923 C CA . GLY A 1 120 ? 22.624 34.097 9.531 1.00 29.08 120 GLY A CA 1
ATOM 924 C C . GLY A 1 120 ? 21.601 34.373 8.428 1.00 29.08 120 GLY A C 1
ATOM 925 O O . GLY A 1 120 ? 21.726 33.873 7.317 1.00 29.08 120 GLY A O 1
ATOM 926 N N . GLU A 1 121 ? 20.655 35.268 8.708 1.00 35.91 121 GLU A N 1
ATOM 927 C CA . GLU A 1 121 ? 20.027 36.136 7.698 1.00 35.91 121 GLU A CA 1
ATOM 928 C C . GLU A 1 121 ? 21.092 37.122 7.151 1.00 35.91 121 GLU A C 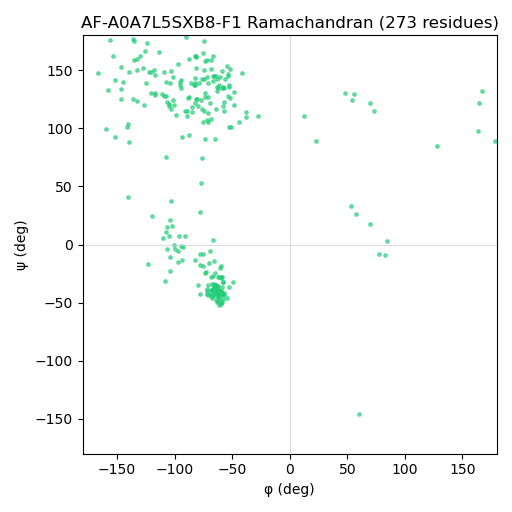1
ATOM 930 O O . GLU A 1 121 ? 21.931 37.570 7.941 1.00 35.91 121 GLU A O 1
ATOM 935 N N . PRO A 1 122 ? 21.137 37.452 5.836 1.00 42.62 122 PRO A N 1
ATOM 936 C CA . PRO A 1 122 ? 20.349 38.574 5.305 1.00 42.62 122 PRO A CA 1
ATOM 937 C C . PRO A 1 122 ? 19.775 38.424 3.875 1.00 42.62 122 PRO A C 1
ATOM 939 O O . PRO A 1 122 ? 20.468 38.068 2.928 1.00 42.62 122 PRO A O 1
ATOM 942 N N . ALA A 1 123 ? 18.533 38.908 3.755 1.00 35.41 123 ALA A N 1
ATOM 943 C CA . ALA A 1 123 ? 17.960 39.740 2.685 1.00 35.41 123 ALA A CA 1
ATOM 944 C C . ALA A 1 123 ? 17.717 39.179 1.262 1.00 35.41 123 ALA A C 1
ATOM 946 O O . ALA A 1 123 ? 18.612 38.833 0.496 1.00 35.41 123 ALA A O 1
ATOM 947 N N . ALA A 1 124 ? 16.441 39.267 0.876 1.00 40.72 124 ALA A N 1
ATOM 948 C CA . ALA A 1 124 ? 15.896 39.093 -0.467 1.00 40.72 124 ALA A CA 1
ATOM 949 C C . ALA A 1 124 ? 16.188 40.272 -1.422 1.00 40.72 124 ALA A C 1
ATOM 951 O O . ALA A 1 124 ? 16.305 41.420 -0.987 1.00 40.72 124 ALA A O 1
ATOM 952 N N . PRO A 1 125 ? 16.138 40.007 -2.741 1.00 45.06 125 PRO A N 1
ATOM 953 C CA . PRO A 1 125 ? 15.472 40.895 -3.699 1.00 45.06 125 PRO A CA 1
ATOM 954 C C . PRO A 1 125 ? 14.407 40.153 -4.555 1.00 45.06 125 PRO A C 1
ATOM 956 O O . PRO A 1 125 ? 14.304 38.927 -4.493 1.00 45.06 125 PRO A O 1
ATOM 959 N N . PRO A 1 126 ? 13.534 40.887 -5.277 1.00 47.03 126 PRO A N 1
ATOM 960 C CA . PRO A 1 126 ? 12.149 40.490 -5.556 1.00 47.03 126 PRO A CA 1
ATOM 961 C C . PRO A 1 126 ? 11.983 39.518 -6.743 1.00 47.03 126 PRO A C 1
ATOM 963 O O . PRO A 1 126 ? 12.868 39.420 -7.591 1.00 47.03 126 PRO A O 1
ATOM 966 N N . PRO A 1 127 ? 10.832 38.821 -6.848 1.00 42.12 127 PRO A N 1
ATOM 967 C CA . PRO A 1 127 ? 10.552 37.925 -7.966 1.00 42.12 127 PRO A CA 1
ATOM 968 C C . PRO A 1 127 ? 10.036 38.675 -9.207 1.00 42.12 127 PRO A C 1
ATOM 970 O O . PRO A 1 127 ? 8.974 39.296 -9.163 1.00 42.12 127 PRO A O 1
ATOM 973 N N . GLU A 1 128 ? 10.749 38.543 -10.329 1.00 38.75 128 GLU A N 1
ATOM 974 C CA . GLU A 1 128 ? 10.267 38.930 -11.660 1.00 38.75 128 GLU A CA 1
ATOM 975 C C . GLU A 1 128 ? 9.348 37.851 -12.275 1.00 38.75 128 GLU A C 1
ATOM 977 O O . GLU A 1 128 ? 9.667 36.663 -12.366 1.00 38.75 128 GLU A O 1
ATOM 982 N N . ASP A 1 129 ? 8.162 38.330 -12.644 1.00 34.28 129 ASP A N 1
ATOM 983 C CA . ASP A 1 129 ? 7.150 37.877 -13.599 1.00 34.28 129 ASP A CA 1
ATOM 984 C C . ASP A 1 129 ? 7.222 36.467 -14.220 1.00 34.28 129 ASP A C 1
ATOM 986 O O . ASP A 1 129 ? 7.955 36.167 -15.165 1.00 34.28 129 ASP A O 1
ATOM 990 N N . ARG A 1 130 ? 6.261 35.626 -13.807 1.00 38.28 130 ARG A N 1
ATOM 991 C CA . ARG A 1 130 ? 5.780 34.472 -14.587 1.00 38.28 130 ARG A CA 1
ATOM 992 C C . ARG A 1 130 ? 4.540 34.869 -15.408 1.00 38.28 130 ARG A C 1
ATOM 994 O O . ARG A 1 130 ? 3.605 35.431 -14.837 1.00 38.28 130 ARG A O 1
ATOM 1001 N N . PRO A 1 131 ? 4.438 34.499 -16.700 1.00 40.34 131 PRO A N 1
ATOM 1002 C CA . PRO A 1 131 ? 3.265 34.810 -17.516 1.00 40.34 131 PRO A CA 1
ATOM 1003 C C . PRO A 1 131 ? 2.023 33.985 -17.101 1.00 40.34 131 PRO A C 1
ATOM 1005 O O . PRO A 1 131 ? 2.127 32.775 -16.860 1.00 40.34 131 PRO A O 1
ATOM 1008 N N . PRO A 1 132 ? 0.818 34.591 -17.057 1.00 38.56 132 PRO A N 1
ATOM 1009 C CA . PRO A 1 132 ? -0.392 33.927 -16.579 1.00 38.56 132 PRO A CA 1
ATOM 1010 C C . PRO A 1 132 ? -1.008 33.004 -17.642 1.00 38.56 132 PRO A C 1
ATOM 1012 O O . PRO A 1 132 ? -1.469 33.437 -18.700 1.00 38.56 132 PRO A O 1
ATOM 1015 N N . ARG A 1 133 ? -1.109 31.703 -17.336 1.00 40.06 133 ARG A N 1
ATOM 1016 C CA . ARG A 1 133 ? -1.936 30.767 -18.114 1.00 40.06 133 ARG A CA 1
ATOM 1017 C C . ARG A 1 133 ? -3.420 31.040 -17.845 1.00 40.06 133 ARG A C 1
ATOM 1019 O O . ARG A 1 133 ? -3.944 30.749 -16.772 1.00 40.06 133 ARG A O 1
ATOM 1026 N N . ARG A 1 134 ? -4.063 31.623 -18.862 1.00 36.94 134 ARG A N 1
ATOM 1027 C CA . ARG A 1 134 ? -5.508 31.830 -19.073 1.00 36.94 134 ARG A CA 1
ATOM 1028 C C . ARG A 1 134 ? -6.381 30.778 -18.369 1.00 36.94 134 ARG A C 1
ATOM 1030 O O . ARG A 1 134 ? -6.466 29.635 -18.808 1.00 36.94 134 ARG A O 1
ATOM 1037 N N . ARG A 1 135 ? -7.108 31.202 -17.332 1.00 40.41 135 ARG A N 1
ATOM 1038 C CA . ARG A 1 135 ? -8.333 30.534 -16.873 1.00 40.41 135 ARG A CA 1
ATOM 1039 C C . ARG A 1 135 ? -9.491 31.075 -17.708 1.00 40.41 135 ARG A C 1
ATOM 1041 O O . ARG A 1 135 ? -9.797 32.264 -17.631 1.00 40.41 135 ARG A O 1
ATOM 1048 N N . LEU A 1 136 ? -10.101 30.220 -18.527 1.00 40.41 136 LEU A N 1
ATOM 1049 C CA . LEU A 1 136 ? -11.332 30.542 -19.241 1.00 40.41 136 LEU A CA 1
ATOM 1050 C C . LEU A 1 136 ? -12.458 30.648 -18.204 1.00 40.41 136 LEU A C 1
ATOM 1052 O O . LEU A 1 136 ? -12.846 29.661 -17.584 1.00 40.41 136 LEU A O 1
ATOM 1056 N N . ARG A 1 137 ? -12.906 31.880 -17.963 1.00 37.47 137 ARG A N 1
ATOM 1057 C CA . ARG A 1 137 ? -14.057 32.204 -17.122 1.00 37.47 137 ARG A CA 1
ATOM 1058 C C . ARG A 1 137 ? -15.319 31.877 -17.919 1.00 37.47 137 ARG A C 1
ATOM 1060 O O . ARG A 1 137 ? -15.552 32.499 -18.949 1.00 37.47 137 ARG A O 1
ATOM 1067 N N . LEU A 1 138 ? -16.118 30.927 -17.444 1.00 40.22 138 LEU A N 1
ATOM 1068 C CA . LEU A 1 138 ? -17.514 30.792 -17.853 1.00 40.22 138 LEU A CA 1
ATOM 1069 C C . LEU A 1 138 ? -18.349 31.653 -16.904 1.00 40.22 138 LEU A C 1
ATOM 1071 O O . LEU A 1 138 ? -18.406 31.408 -15.701 1.00 40.22 138 LEU A O 1
ATOM 1075 N N . THR A 1 139 ? -18.894 32.730 -17.457 1.00 39.22 139 THR A N 1
ATOM 1076 C CA . THR A 1 139 ? -19.746 33.706 -16.782 1.00 39.22 139 THR A CA 1
ATOM 1077 C C . THR A 1 139 ? -21.175 33.193 -16.632 1.00 39.22 139 THR A C 1
ATOM 1079 O O . THR A 1 139 ? -21.736 32.615 -17.560 1.00 39.22 139 THR A O 1
ATOM 1082 N N . LEU A 1 140 ? -21.732 33.467 -15.449 1.00 42.78 140 LEU A N 1
ATOM 1083 C CA . LEU A 1 140 ? -23.135 33.369 -15.045 1.00 42.78 140 LEU A CA 1
ATOM 1084 C C . LEU A 1 140 ? -24.135 33.875 -16.100 1.00 42.78 140 LEU A C 1
ATOM 1086 O O . LEU A 1 140 ? -23.919 34.924 -16.705 1.00 42.78 140 LEU A O 1
ATOM 1090 N N . ALA A 1 141 ? -25.311 33.244 -16.124 1.00 37.12 141 ALA A N 1
ATOM 1091 C CA . ALA A 1 141 ? -26.576 33.921 -16.393 1.00 37.12 141 ALA A CA 1
ATOM 1092 C C . ALA A 1 141 ? -27.560 33.600 -15.254 1.00 37.12 141 ALA A C 1
ATOM 1094 O O . ALA A 1 141 ? -27.837 32.438 -14.962 1.00 37.12 141 ALA A O 1
ATOM 1095 N N . ALA A 1 142 ? -28.011 34.654 -14.578 1.00 40.81 142 ALA A N 1
ATOM 1096 C CA . ALA A 1 142 ? -29.050 34.649 -13.556 1.00 40.81 142 ALA A CA 1
ATOM 1097 C C . ALA A 1 142 ? -30.450 34.654 -14.194 1.00 40.81 142 ALA A C 1
ATOM 1099 O O . ALA A 1 142 ? -30.575 35.047 -15.350 1.00 40.81 142 ALA A O 1
ATOM 1100 N N . VAL A 1 143 ? -31.476 34.279 -13.416 1.00 39.19 143 VAL A N 1
ATOM 1101 C CA . VAL A 1 143 ? -32.803 34.932 -13.271 1.00 39.19 143 VAL A CA 1
ATOM 1102 C C . VAL A 1 143 ? -33.747 33.968 -12.530 1.00 39.19 143 VAL A C 1
ATOM 1104 O O . VAL A 1 143 ? -33.844 32.798 -12.889 1.00 39.19 143 VAL A O 1
ATOM 1107 N N . GLY A 1 144 ? -34.462 34.466 -11.515 1.00 32.91 144 GLY A N 1
ATOM 1108 C CA . GLY A 1 144 ? -35.584 33.756 -10.887 1.00 32.91 144 GLY A CA 1
ATOM 1109 C C . GLY A 1 144 ? -35.983 34.319 -9.520 1.00 32.91 144 GLY A C 1
ATOM 1110 O O . GLY A 1 144 ? -35.358 34.021 -8.513 1.00 32.91 144 GLY A O 1
ATOM 1111 N N . THR A 1 145 ? -37.008 35.163 -9.509 1.00 41.88 145 THR A N 1
ATOM 1112 C CA . THR A 1 145 ? -37.521 36.031 -8.434 1.00 41.88 145 THR A CA 1
ATOM 1113 C C . THR A 1 145 ? -38.343 35.359 -7.313 1.00 41.88 145 THR A C 1
ATOM 1115 O O . THR A 1 145 ? -39.202 34.538 -7.599 1.00 41.88 145 THR A O 1
ATOM 1118 N N . VAL A 1 146 ? -38.135 35.858 -6.079 1.00 45.53 146 VAL A N 1
ATOM 1119 C CA . VAL A 1 146 ? -39.096 36.333 -5.038 1.00 45.53 146 VAL A CA 1
ATOM 1120 C C . VAL A 1 146 ? -40.243 35.427 -4.542 1.00 45.53 146 VAL A C 1
ATOM 1122 O O . VAL A 1 146 ? -41.168 35.136 -5.289 1.00 45.53 146 VAL A O 1
ATOM 1125 N N . THR A 1 147 ? -40.316 35.197 -3.216 1.00 41.00 147 THR A N 1
ATOM 1126 C CA . THR A 1 147 ? -41.478 35.579 -2.360 1.00 41.00 147 THR A CA 1
ATOM 1127 C C . THR A 1 147 ? -41.180 35.512 -0.850 1.00 41.00 147 THR A C 1
ATOM 1129 O O . THR A 1 147 ? -40.352 34.734 -0.390 1.00 41.00 147 THR A O 1
ATOM 1132 N N . VAL A 1 148 ? -41.831 36.414 -0.108 1.00 47.12 148 VAL A N 1
ATOM 1133 C CA . VAL A 1 148 ? -41.629 36.846 1.291 1.00 47.12 148 VAL A CA 1
ATOM 1134 C C . VAL A 1 148 ? -42.698 36.213 2.199 1.00 47.12 148 VAL A C 1
ATOM 1136 O O . VAL A 1 148 ? -43.817 36.051 1.724 1.00 47.12 148 VAL A O 1
ATOM 1139 N N . LEU A 1 149 ? -42.398 35.931 3.483 1.00 39.53 149 LEU A N 1
ATOM 1140 C CA . LEU A 1 149 ? -43.137 36.418 4.682 1.00 39.53 149 LEU A CA 1
ATOM 1141 C C . LEU A 1 149 ? -42.821 35.649 5.990 1.00 39.53 149 LEU A C 1
ATOM 1143 O O . LEU A 1 149 ? -43.048 34.453 6.099 1.00 39.53 149 LEU A O 1
ATOM 1147 N N . ALA A 1 150 ? -42.345 36.434 6.968 1.00 42.00 150 ALA A N 1
ATOM 1148 C CA . ALA A 1 150 ? -42.689 36.523 8.399 1.00 42.00 150 ALA A CA 1
ATOM 1149 C C . ALA A 1 150 ? -42.794 35.280 9.318 1.00 42.00 150 ALA A C 1
ATOM 1151 O O . ALA A 1 150 ? -43.596 34.377 9.113 1.00 42.00 150 ALA A O 1
ATOM 1152 N N . GLY A 1 151 ? -42.113 35.381 10.469 1.00 33.88 151 GLY A N 1
ATOM 1153 C CA . GLY A 1 151 ? -42.388 34.604 11.682 1.00 33.88 151 GLY A CA 1
ATOM 1154 C C . GLY A 1 151 ? -41.406 34.922 12.817 1.00 33.88 151 GLY A C 1
ATOM 1155 O O . GLY A 1 151 ? -40.355 34.303 12.923 1.00 33.88 151 GLY A O 1
ATOM 1156 N N . THR A 1 152 ? -41.726 35.914 13.648 1.00 45.62 152 THR A N 1
ATOM 1157 C CA . THR A 1 152 ? -41.001 36.287 14.877 1.00 45.62 152 THR A CA 1
ATOM 1158 C C . THR A 1 152 ? -41.399 35.403 16.062 1.00 45.62 152 THR A C 1
ATOM 1160 O O . THR A 1 152 ? -42.593 35.288 16.311 1.00 45.62 152 THR A O 1
ATOM 1163 N N . THR A 1 153 ? -40.440 34.947 16.877 1.00 44.19 153 THR A N 1
ATOM 1164 C CA . THR A 1 153 ? -40.580 34.897 18.352 1.00 44.19 153 THR A CA 1
ATOM 1165 C C . THR A 1 153 ? -39.211 34.872 19.027 1.00 44.19 153 THR A C 1
ATOM 1167 O O . THR A 1 153 ? -38.321 34.120 18.639 1.00 44.19 153 THR A O 1
ATOM 1170 N N . ALA A 1 154 ? -39.073 35.728 20.037 1.00 40.31 154 ALA A N 1
ATOM 1171 C CA . ALA A 1 154 ? -37.903 35.918 20.876 1.00 40.31 154 ALA A CA 1
ATOM 1172 C C . ALA A 1 154 ? -37.710 34.782 21.895 1.00 40.31 154 ALA A C 1
ATOM 1174 O O . ALA A 1 154 ? -38.676 34.223 22.407 1.00 40.31 154 ALA A O 1
ATOM 1175 N N . GLY A 1 155 ? -36.452 34.531 22.253 1.00 35.62 155 GLY A N 1
ATOM 1176 C CA . GLY A 1 155 ? -36.053 33.759 23.426 1.00 35.62 155 GLY A CA 1
ATOM 1177 C C . GLY A 1 155 ? -34.687 34.244 23.895 1.00 35.62 155 GLY A C 1
ATOM 1178 O O . GLY A 1 155 ? -33.662 33.807 23.384 1.00 35.62 155 GLY A O 1
ATOM 1179 N N . VAL A 1 156 ? -34.683 35.204 24.820 1.00 39.88 156 VAL A N 1
ATOM 1180 C CA . VAL A 1 156 ? -33.481 35.706 25.495 1.00 39.88 156 VAL A CA 1
ATOM 1181 C C . VAL A 1 156 ? -33.197 34.794 26.683 1.00 39.88 156 VAL A C 1
ATOM 1183 O O . VAL A 1 156 ? -34.004 34.744 27.604 1.00 39.88 156 VAL A O 1
ATOM 1186 N N . LEU A 1 157 ? -32.042 34.131 26.689 1.00 35.84 157 LEU A N 1
ATOM 1187 C CA . LEU A 1 157 ? -31.363 33.686 27.907 1.00 35.84 157 LEU A CA 1
ATOM 1188 C C . LEU A 1 157 ? -29.861 33.880 27.688 1.00 35.84 157 LEU A C 1
ATOM 1190 O O . LEU A 1 157 ? -29.207 33.117 26.982 1.00 35.84 157 LEU A O 1
ATOM 1194 N N . ALA A 1 158 ? -29.347 34.966 28.257 1.00 40.75 158 ALA A N 1
ATOM 1195 C CA . ALA A 1 158 ? -27.926 35.227 28.388 1.00 40.75 158 ALA A CA 1
ATOM 1196 C C . ALA A 1 158 ? -27.393 34.505 29.630 1.00 40.75 158 ALA A C 1
ATOM 1198 O O . ALA A 1 158 ? -28.011 34.588 30.689 1.00 40.75 158 ALA A O 1
ATOM 1199 N N . LEU A 1 159 ? -26.221 33.885 29.514 1.00 44.78 159 LEU A N 1
ATOM 1200 C CA . LEU A 1 159 ? -25.265 33.756 30.611 1.00 44.78 159 LEU A CA 1
ATOM 1201 C C . LEU A 1 159 ? -23.853 33.799 30.022 1.00 44.78 159 LEU A C 1
ATOM 1203 O O . LEU A 1 159 ? -23.526 33.088 29.075 1.00 44.78 159 LEU A O 1
ATOM 1207 N N . GLN A 1 160 ? -23.076 34.730 30.560 1.00 44.16 160 GLN A N 1
ATOM 1208 C CA . GLN A 1 160 ? -21.707 35.061 30.199 1.00 44.16 160 GLN A CA 1
ATOM 1209 C C . GLN A 1 160 ? -20.719 34.097 30.874 1.00 44.16 160 GLN A C 1
ATOM 1211 O O . GLN A 1 160 ? -20.901 33.759 32.041 1.00 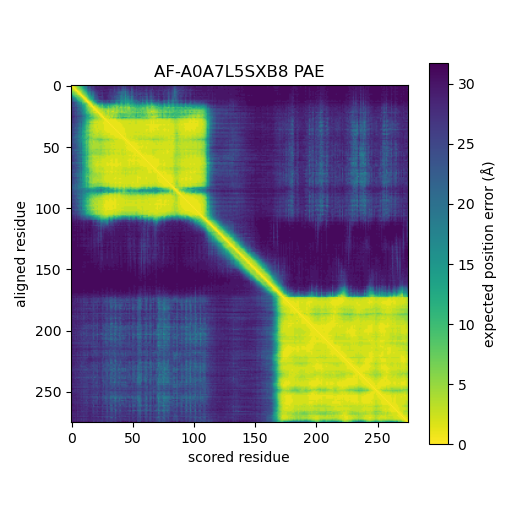44.16 160 GLN A O 1
ATOM 1216 N N . ALA A 1 161 ? -19.651 33.748 30.159 1.00 38.09 161 ALA A N 1
ATOM 1217 C CA . ALA A 1 161 ? -18.306 33.443 30.665 1.00 38.09 161 ALA A CA 1
ATOM 1218 C C . ALA A 1 161 ? -17.370 33.612 29.447 1.00 38.09 161 ALA A C 1
ATOM 1220 O O . ALA A 1 161 ? -17.566 32.937 28.442 1.00 38.09 161 ALA A O 1
ATOM 1221 N N . SER A 1 162 ? -16.675 34.742 29.316 1.00 36.94 162 SER A N 1
ATOM 1222 C CA . SER A 1 162 ? -15.338 35.039 29.862 1.00 36.94 162 SER A CA 1
ATOM 1223 C C . SER A 1 162 ? -14.207 34.314 29.126 1.00 36.94 162 SER A C 1
ATOM 1225 O O . SER A 1 162 ? -14.119 33.096 29.185 1.00 36.94 162 SER A O 1
ATOM 1227 N N . ASP A 1 163 ? -13.384 35.160 28.499 1.00 36.50 163 ASP A N 1
ATOM 1228 C CA . ASP A 1 163 ? -11.954 35.071 28.179 1.00 36.50 163 ASP A CA 1
ATOM 1229 C C . ASP A 1 163 ? -11.366 33.900 27.376 1.00 36.50 163 ASP A C 1
ATOM 1231 O O . ASP A 1 163 ? -11.546 32.729 27.682 1.00 36.50 163 ASP A O 1
ATOM 1235 N N . ASP A 1 164 ? -10.601 34.316 26.359 1.00 46.22 164 ASP A N 1
ATOM 1236 C CA . ASP A 1 164 ? -9.465 33.653 25.712 1.00 46.22 164 ASP A CA 1
ATOM 1237 C C . ASP A 1 164 ? -9.372 32.127 25.830 1.00 46.22 164 ASP A C 1
ATOM 1239 O O . ASP A 1 164 ? -8.644 31.579 26.652 1.00 46.22 164 ASP A O 1
ATOM 1243 N N . ASP A 1 165 ? -9.991 31.435 24.875 1.00 35.75 165 ASP A N 1
ATOM 1244 C CA . ASP A 1 165 ? -9.498 30.129 24.457 1.00 35.75 165 ASP A CA 1
ATOM 1245 C C . ASP A 1 165 ? -9.635 30.013 22.938 1.00 35.75 165 ASP A C 1
ATOM 1247 O O . ASP A 1 165 ? -10.716 29.838 22.366 1.00 35.75 165 ASP A O 1
ATOM 1251 N N . LYS A 1 166 ? -8.498 30.156 22.254 1.00 40.28 166 LYS A N 1
ATOM 1252 C CA . LYS A 1 166 ? -8.325 29.686 20.880 1.00 40.28 166 LYS A CA 1
ATOM 1253 C C . LYS A 1 166 ? -8.852 28.246 20.850 1.00 40.28 166 LYS A C 1
ATOM 1255 O O . LYS A 1 166 ? -8.294 27.425 21.576 1.00 40.28 166 LYS A O 1
ATOM 1260 N N . PRO A 1 167 ? -9.875 27.904 20.039 1.00 35.53 167 PRO A N 1
ATOM 1261 C CA . PRO A 1 167 ? -10.389 26.543 20.011 1.00 35.53 167 PRO A CA 1
ATOM 1262 C C . PRO A 1 167 ? -9.209 25.592 19.790 1.00 35.53 167 PRO A C 1
ATOM 1264 O O . PRO A 1 167 ? -8.457 25.814 18.828 1.00 35.53 167 PRO A O 1
ATOM 1267 N N . PRO A 1 168 ? -8.993 24.570 20.643 1.00 45.03 168 PRO A N 1
ATOM 1268 C CA . PRO A 1 168 ? -8.029 23.536 20.313 1.00 45.03 168 PRO A CA 1
ATOM 1269 C C . PRO A 1 168 ? -8.434 23.027 18.937 1.00 45.03 168 PRO A C 1
ATOM 1271 O O . PRO A 1 168 ? -9.621 22.767 18.716 1.00 45.03 168 PRO A O 1
ATOM 1274 N N . ALA A 1 169 ? -7.475 22.998 18.005 1.00 48.97 169 ALA A N 1
ATOM 1275 C CA . ALA A 1 169 ? -7.687 22.579 16.625 1.00 48.97 169 ALA A CA 1
ATOM 1276 C C . ALA A 1 169 ? -8.672 21.413 16.627 1.00 48.97 169 ALA A C 1
ATOM 1278 O O . ALA A 1 169 ? -8.372 20.394 17.247 1.00 48.97 169 ALA A O 1
ATOM 1279 N N . THR A 1 170 ? -9.869 21.624 16.066 1.00 48.91 170 THR A N 1
ATOM 1280 C CA . THR A 1 170 ? -11.003 20.712 16.211 1.00 48.91 170 THR A CA 1
ATOM 1281 C C . THR A 1 170 ? -10.526 19.316 15.846 1.00 48.91 170 THR A C 1
ATOM 1283 O O . THR A 1 170 ? -10.349 19.020 14.664 1.00 48.91 170 THR A O 1
ATOM 1286 N N . LEU A 1 171 ? -10.243 18.482 16.853 1.00 57.81 171 LEU A N 1
ATOM 1287 C CA . LEU A 1 171 ? -9.871 17.095 16.630 1.00 57.81 171 LEU A CA 1
ATOM 1288 C C . LEU A 1 171 ? -11.046 16.511 15.864 1.00 57.81 171 LEU A C 1
ATOM 1290 O O . LEU A 1 171 ? -12.191 16.566 16.326 1.00 57.81 171 LEU A O 1
ATOM 1294 N N . GLY A 1 172 ? -10.775 16.033 14.654 1.00 63.97 172 GLY A N 1
ATOM 1295 C CA . GLY A 1 172 ? -11.787 15.341 13.891 1.00 63.97 172 GLY A CA 1
ATOM 1296 C C . GLY A 1 172 ? -12.339 14.188 14.728 1.00 63.97 172 GLY A C 1
ATOM 1297 O O . GLY A 1 172 ? -11.703 13.688 15.653 1.00 63.97 172 GLY A O 1
ATOM 1298 N N . ASN A 1 173 ? -13.573 13.787 14.475 1.00 81.94 173 ASN A N 1
ATOM 1299 C CA . ASN A 1 173 ? -14.174 12.641 15.153 1.00 81.94 173 ASN A CA 1
ATOM 1300 C C . ASN A 1 173 ? -15.020 11.831 14.171 1.00 81.94 173 ASN A C 1
ATOM 1302 O O . ASN A 1 173 ? -16.125 11.382 14.484 1.00 81.94 173 ASN A O 1
ATOM 1306 N N . ALA A 1 174 ? -14.496 11.662 12.958 1.00 90.81 174 ALA A N 1
ATOM 1307 C CA . ALA A 1 174 ? -15.204 10.969 11.901 1.00 90.81 174 ALA A CA 1
ATOM 1308 C C . ALA A 1 174 ? -15.254 9.465 12.184 1.00 90.81 174 ALA A C 1
ATOM 1310 O O . ALA A 1 174 ? -14.312 8.865 12.703 1.00 90.81 174 ALA A O 1
ATOM 1311 N N . ARG A 1 175 ? -16.372 8.845 11.813 1.00 94.38 175 ARG A N 1
ATOM 1312 C CA . ARG A 1 175 ? -16.485 7.390 11.751 1.00 94.38 175 ARG A CA 1
ATOM 1313 C C . ARG A 1 175 ? -16.033 6.943 10.373 1.00 94.38 175 ARG A C 1
ATOM 1315 O O . ARG A 1 175 ? -16.561 7.445 9.384 1.00 94.38 175 ARG A O 1
ATOM 1322 N N . ILE A 1 176 ? -15.082 6.022 10.339 1.00 95.88 176 ILE A N 1
ATOM 1323 C CA . ILE A 1 176 ? -14.602 5.400 9.111 1.00 95.88 176 ILE A CA 1
ATOM 1324 C C . ILE A 1 176 ? -14.891 3.903 9.140 1.00 95.88 176 ILE A C 1
ATOM 1326 O O . ILE A 1 176 ? -14.858 3.282 10.201 1.00 95.88 176 ILE A O 1
ATOM 1330 N N . THR A 1 177 ? -15.178 3.329 7.982 1.00 97.94 177 THR A N 1
ATOM 1331 C CA . THR A 1 177 ? -15.540 1.928 7.811 1.00 97.94 177 THR A CA 1
ATOM 1332 C C . THR A 1 177 ? -14.386 1.194 7.156 1.00 97.94 177 THR A C 1
ATOM 1334 O O . THR A 1 177 ? -13.881 1.606 6.112 1.00 97.94 177 THR A O 1
ATOM 1337 N N . VAL A 1 178 ? -13.972 0.094 7.773 1.00 97.94 178 VAL A N 1
ATOM 1338 C CA . VAL A 1 178 ? -12.874 -0.737 7.292 1.00 97.94 178 VAL A CA 1
ATOM 1339 C C . VAL A 1 178 ? -13.311 -1.530 6.063 1.00 97.94 178 VAL A C 1
ATOM 1341 O O . VAL A 1 178 ? -14.337 -2.216 6.055 1.00 97.94 178 VAL A O 1
ATOM 1344 N N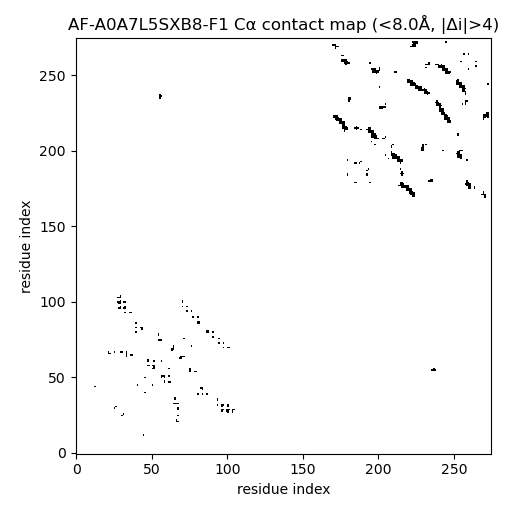 . PHE A 1 179 ? -12.497 -1.475 5.016 1.00 97.38 179 PHE A N 1
ATOM 1345 C CA . PHE A 1 179 ? -12.750 -2.121 3.738 1.00 97.38 179 PHE A CA 1
ATOM 1346 C C . PHE A 1 179 ? -11.685 -3.179 3.435 1.00 97.38 179 PHE A C 1
ATOM 1348 O O . PHE A 1 179 ? -10.487 -2.896 3.483 1.00 97.38 179 PHE A O 1
ATOM 1355 N N . ASN A 1 180 ? -12.126 -4.399 3.105 1.00 95.94 180 ASN A N 1
ATOM 1356 C CA . ASN A 1 180 ? -11.250 -5.463 2.624 1.00 95.94 180 ASN A CA 1
ATOM 1357 C C . ASN A 1 180 ? -11.465 -5.667 1.115 1.00 95.94 180 ASN A C 1
ATOM 1359 O O . ASN A 1 180 ? -12.584 -5.936 0.656 1.00 95.94 180 ASN A O 1
ATOM 1363 N N . ALA A 1 181 ? -10.384 -5.528 0.345 1.00 93.19 181 ALA A N 1
ATOM 1364 C CA . ALA A 1 181 ? -10.390 -5.713 -1.099 1.00 93.19 181 ALA A CA 1
ATOM 1365 C C . ALA A 1 181 ? -10.764 -7.157 -1.481 1.00 93.19 181 ALA A C 1
ATOM 1367 O O . ALA A 1 181 ? -11.511 -7.361 -2.445 1.00 93.19 181 ALA A O 1
ATOM 1368 N N . GLU A 1 182 ? -10.337 -8.142 -0.686 1.00 92.44 182 GLU A N 1
ATOM 1369 C CA . GLU A 1 182 ? -10.636 -9.558 -0.888 1.00 92.44 182 GLU A CA 1
ATOM 1370 C C . GLU A 1 182 ? -12.108 -9.860 -0.595 1.00 92.44 182 GLU A C 1
ATOM 1372 O O . GLU A 1 182 ? -12.570 -9.787 0.543 1.00 92.44 182 GLU A O 1
ATOM 1377 N N . LYS A 1 183 ? -12.862 -10.232 -1.637 1.00 93.88 183 LYS A N 1
ATOM 1378 C CA . LYS A 1 183 ? -14.309 -10.483 -1.534 1.00 93.88 183 LYS A CA 1
ATOM 1379 C C . LYS A 1 183 ? -14.654 -11.602 -0.551 1.00 93.88 183 LYS A C 1
ATOM 1381 O O . LYS A 1 183 ? -15.608 -11.450 0.199 1.00 93.88 183 LYS A O 1
ATOM 1386 N N . SER A 1 184 ? -13.875 -12.684 -0.529 1.00 94.38 184 SER A N 1
ATOM 1387 C CA . SER A 1 184 ? -14.070 -13.810 0.397 1.00 94.38 184 SER A CA 1
ATOM 1388 C C . SER A 1 184 ? -13.948 -13.399 1.865 1.00 94.38 184 SER A C 1
ATOM 1390 O O . SER A 1 184 ? -14.600 -13.979 2.720 1.00 94.38 184 SER A O 1
ATOM 1392 N N . CYS A 1 185 ? -13.169 -12.359 2.160 1.00 94.81 185 CYS A N 1
ATOM 1393 C CA . CYS A 1 185 ? -12.943 -11.882 3.519 1.00 94.81 185 CYS A CA 1
ATOM 1394 C C . CYS A 1 185 ? -13.923 -10.796 3.981 1.00 94.81 185 CYS A C 1
ATOM 1396 O O . CYS A 1 185 ? -13.735 -10.217 5.052 1.00 94.81 185 CYS A O 1
ATOM 1398 N N . ARG A 1 186 ? -14.959 -10.487 3.190 1.00 94.88 186 ARG A N 1
ATOM 1399 C CA . ARG A 1 186 ? -15.964 -9.479 3.563 1.00 94.88 186 ARG A CA 1
ATOM 1400 C C . ARG A 1 186 ? -16.999 -10.019 4.543 1.00 94.88 186 ARG A C 1
ATOM 1402 O O . ARG A 1 186 ? -17.391 -9.293 5.449 1.00 94.88 186 ARG A O 1
ATOM 1409 N N . ASP A 1 187 ? -17.356 -11.292 4.411 1.00 95.12 187 ASP A N 1
ATOM 1410 C CA . ASP A 1 187 ? -18.369 -11.943 5.252 1.00 95.12 187 ASP A CA 1
ATOM 1411 C C . ASP A 1 187 ? -17.751 -12.807 6.371 1.00 95.12 187 ASP A C 1
ATOM 1413 O O . ASP A 1 187 ? -18.463 -13.384 7.193 1.00 95.12 187 ASP A O 1
ATOM 1417 N N . GLU A 1 188 ? -16.417 -12.879 6.447 1.00 93.06 188 GLU A N 1
ATOM 1418 C CA . GLU A 1 188 ? -15.694 -13.725 7.398 1.00 93.06 188 GLU A CA 1
ATOM 1419 C C . GLU A 1 188 ? -14.954 -12.923 8.477 1.00 93.06 188 GLU A C 1
ATOM 1421 O O . GLU A 1 188 ? -14.128 -12.051 8.201 1.00 93.06 188 GLU A O 1
ATOM 1426 N N . ARG A 1 189 ? -15.172 -13.293 9.746 1.00 95.38 189 ARG A N 1
ATOM 1427 C CA . ARG A 1 189 ? -14.473 -12.712 10.909 1.00 95.38 189 ARG A CA 1
ATOM 1428 C C . ARG A 1 189 ? -13.375 -13.618 11.471 1.00 95.38 189 ARG A C 1
ATOM 1430 O O . ARG A 1 189 ? -13.170 -13.702 12.680 1.00 95.38 189 ARG A O 1
ATOM 1437 N N . VAL A 1 190 ? -12.654 -14.309 10.590 1.00 93.62 190 VAL A N 1
ATOM 1438 C CA . VAL A 1 190 ? -11.506 -15.155 10.956 1.00 93.62 190 VAL A CA 1
ATOM 1439 C C . VAL A 1 190 ? -10.206 -14.350 10.986 1.00 93.62 190 VAL A C 1
ATOM 1441 O O . VAL A 1 190 ? -10.097 -13.285 10.378 1.00 93.62 190 VAL A O 1
ATOM 1444 N N . ARG A 1 191 ? -9.180 -14.854 11.684 1.00 90.75 191 ARG A N 1
ATOM 1445 C CA . ARG A 1 191 ? -7.869 -14.181 11.783 1.00 90.75 191 ARG A CA 1
ATOM 1446 C C . ARG A 1 191 ? -7.208 -13.954 10.421 1.00 90.75 191 ARG A C 1
ATOM 1448 O O . ARG A 1 191 ? -6.599 -12.904 10.237 1.00 90.75 191 ARG A O 1
ATOM 1455 N N . ALA A 1 192 ? -7.351 -14.892 9.485 1.00 88.44 192 ALA A N 1
ATOM 1456 C CA . ALA A 1 192 ? -6.791 -14.770 8.138 1.00 88.44 192 ALA A CA 1
ATOM 1457 C C . ALA A 1 192 ? -7.379 -13.584 7.348 1.00 88.44 192 ALA A C 1
ATOM 1459 O O . ALA A 1 192 ? -6.675 -12.994 6.543 1.00 88.44 192 ALA A O 1
ATOM 1460 N N . CYS A 1 193 ? -8.620 -13.187 7.647 1.00 94.81 193 CYS A N 1
ATOM 1461 C CA . CYS A 1 193 ? -9.328 -12.081 6.997 1.00 94.81 193 CYS A CA 1
ATOM 1462 C C . CYS A 1 193 ? -9.235 -10.747 7.755 1.00 94.81 193 CYS A C 1
ATOM 1464 O O . CYS A 1 193 ? -9.915 -9.778 7.411 1.00 94.81 193 CYS A O 1
ATOM 1466 N N . SER A 1 194 ? -8.418 -10.693 8.809 1.00 95.25 194 SER A N 1
ATOM 1467 C CA . SER A 1 194 ? -8.222 -9.474 9.590 1.00 95.25 194 SER A CA 1
ATOM 1468 C C . SER A 1 194 ? -7.208 -8.537 8.934 1.00 95.25 194 SER A C 1
ATOM 1470 O O . SER A 1 194 ? -6.152 -8.958 8.467 1.00 95.25 194 SER A O 1
ATOM 1472 N N . LEU A 1 195 ? -7.509 -7.244 8.962 1.00 96.19 195 LEU A N 1
ATOM 1473 C CA . LEU A 1 195 ? -6.639 -6.162 8.524 1.00 96.19 195 LEU A CA 1
ATOM 1474 C C . LEU A 1 195 ? -5.888 -5.589 9.726 1.00 96.19 195 LEU A C 1
ATOM 1476 O O . LEU A 1 195 ? -6.446 -5.456 10.816 1.00 96.19 195 LEU A O 1
ATOM 1480 N N . GLY A 1 196 ? -4.610 -5.276 9.540 1.00 96.19 196 GLY A N 1
ATOM 1481 C CA . GLY A 1 196 ? -3.762 -4.730 10.592 1.00 96.19 196 GLY A CA 1
ATOM 1482 C C . GLY A 1 196 ? -4.071 -3.266 10.909 1.00 96.19 196 GLY A C 1
ATOM 1483 O O . GLY A 1 196 ? -4.341 -2.459 10.026 1.00 96.19 196 GLY A O 1
ATOM 1484 N N . LEU A 1 197 ? -3.987 -2.913 12.186 1.00 97.81 197 LEU A N 1
ATOM 1485 C CA . LEU A 1 197 ? -3.893 -1.530 12.639 1.00 97.81 197 LEU A CA 1
ATOM 1486 C C . LEU A 1 197 ? -2.450 -1.294 13.071 1.00 97.81 197 LEU A C 1
ATOM 1488 O O . LEU A 1 197 ? -1.930 -2.000 13.943 1.00 97.81 197 LEU A O 1
ATOM 1492 N N . ALA A 1 198 ? -1.796 -0.355 12.400 1.00 97.62 198 ALA A N 1
ATOM 1493 C CA . ALA A 1 198 ? -0.383 -0.085 12.577 1.00 97.62 198 ALA A CA 1
ATOM 1494 C C . ALA A 1 198 ? -0.130 0.804 13.796 1.00 97.62 198 ALA A C 1
ATOM 149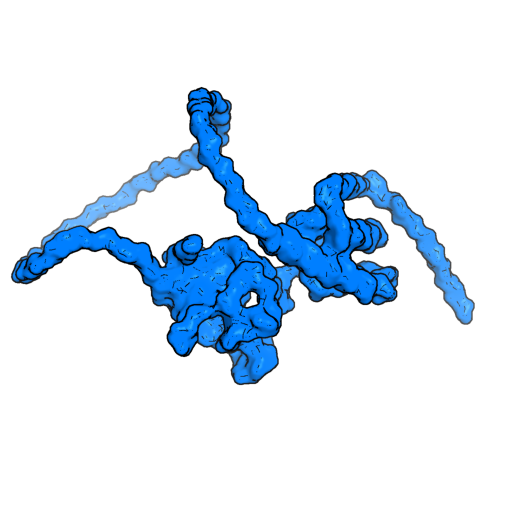6 O O . ALA A 1 198 ? -0.968 1.627 14.170 1.00 97.62 198 ALA A O 1
ATOM 1497 N N . LYS A 1 199 ? 1.046 0.653 14.397 1.00 96.88 199 LYS A N 1
ATOM 1498 C CA . LYS A 1 199 ? 1.532 1.538 15.454 1.00 96.88 199 LYS A CA 1
ATOM 1499 C C . LYS A 1 199 ? 2.056 2.851 14.872 1.00 96.88 199 LYS A C 1
ATOM 1501 O O . LYS A 1 199 ? 1.758 3.910 15.414 1.00 96.88 199 LYS A O 1
ATOM 1506 N N . ASP A 1 200 ? 2.795 2.770 13.770 1.00 95.75 200 ASP A N 1
ATOM 1507 C CA . ASP A 1 200 ? 3.469 3.904 13.139 1.00 95.75 200 ASP A CA 1
ATOM 1508 C C . ASP A 1 200 ? 3.197 3.916 11.621 1.00 95.75 200 ASP A C 1
ATOM 1510 O O . ASP A 1 200 ? 3.466 2.912 10.955 1.00 95.75 200 ASP A O 1
ATOM 1514 N N . PRO A 1 201 ? 2.648 4.999 11.043 1.00 96.50 201 PRO A N 1
ATOM 1515 C CA . PRO A 1 201 ? 2.331 5.059 9.619 1.00 96.50 201 PRO A CA 1
ATOM 1516 C C . PRO A 1 201 ? 3.564 5.313 8.731 1.00 96.50 201 PRO A C 1
ATOM 1518 O O . PRO A 1 201 ? 3.454 5.236 7.505 1.00 96.50 201 PRO A O 1
ATOM 1521 N N . TYR A 1 202 ? 4.724 5.612 9.322 1.00 95.06 202 TYR A N 1
ATOM 1522 C CA . TYR A 1 202 ? 5.996 5.819 8.627 1.00 95.06 202 TYR A CA 1
ATOM 1523 C C . TYR A 1 202 ? 6.881 4.566 8.621 1.00 95.06 202 TYR A C 1
ATOM 1525 O O . TYR A 1 202 ? 7.895 4.524 7.931 1.00 95.06 202 TYR A O 1
ATOM 1533 N N . LEU A 1 203 ? 6.476 3.505 9.324 1.00 87.81 203 LEU A N 1
ATOM 1534 C CA . LEU A 1 203 ? 7.119 2.195 9.248 1.00 87.81 203 LEU A CA 1
ATOM 1535 C C . LEU A 1 203 ? 6.385 1.268 8.276 1.00 87.81 203 LEU A C 1
ATOM 1537 O O . LEU A 1 203 ? 5.180 1.381 8.041 1.00 87.81 203 LEU A O 1
ATOM 1541 N N . ALA A 1 204 ? 7.111 0.286 7.736 1.00 88.31 204 ALA A N 1
ATOM 1542 C CA . ALA A 1 204 ? 6.547 -0.701 6.820 1.00 88.31 204 ALA A CA 1
ATOM 1543 C C . ALA A 1 204 ? 5.295 -1.383 7.407 1.00 88.31 204 ALA A C 1
ATOM 1545 O O . ALA A 1 204 ? 5.281 -1.819 8.562 1.00 88.31 204 ALA A O 1
ATOM 1546 N N . TYR A 1 205 ? 4.246 -1.526 6.591 1.00 91.44 205 TYR A N 1
ATOM 1547 C CA . TYR A 1 205 ? 2.993 -2.186 6.976 1.00 91.44 205 TYR A CA 1
ATOM 1548 C C . TYR A 1 205 ? 3.163 -3.716 6.996 1.00 91.44 205 TYR A C 1
ATOM 1550 O O . TYR A 1 205 ? 2.752 -4.438 6.089 1.00 91.44 205 TYR A O 1
ATOM 1558 N N . ARG A 1 206 ? 3.857 -4.199 8.031 1.00 89.94 206 ARG A N 1
ATOM 1559 C CA . ARG A 1 206 ? 4.248 -5.599 8.264 1.00 89.94 206 ARG A CA 1
ATOM 1560 C C . ARG A 1 206 ? 3.870 -6.024 9.684 1.00 89.94 206 ARG A C 1
ATOM 1562 O O . ARG A 1 206 ? 3.703 -5.150 10.531 1.00 89.94 206 ARG A O 1
ATOM 1569 N N . PRO A 1 207 ? 3.795 -7.337 9.989 1.00 88.94 207 PRO A N 1
ATOM 1570 C CA . PRO A 1 207 ? 3.381 -7.829 11.306 1.00 88.94 207 PRO A CA 1
ATOM 1571 C C . PRO A 1 207 ? 4.092 -7.188 12.509 1.00 88.94 207 PRO A C 1
ATOM 1573 O O . PRO A 1 207 ? 3.452 -7.009 13.537 1.00 88.94 207 PRO A O 1
ATOM 1576 N N . SER A 1 208 ? 5.363 -6.792 12.381 1.00 90.62 208 SER A N 1
ATOM 1577 C CA . SER A 1 208 ? 6.129 -6.102 13.434 1.00 90.62 208 SER A CA 1
ATOM 1578 C C . SER A 1 208 ? 5.594 -4.712 13.805 1.00 90.62 208 SER 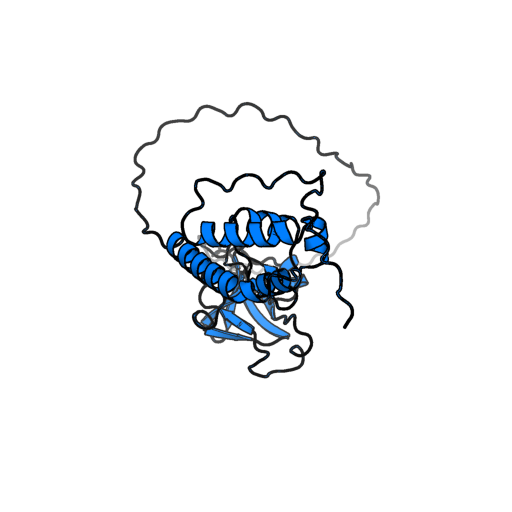A C 1
ATOM 1580 O O . SER A 1 208 ? 5.826 -4.253 14.918 1.00 90.62 208 SER A O 1
ATOM 1582 N N . ASN A 1 209 ? 4.880 -4.049 12.894 1.00 94.12 209 ASN A N 1
ATOM 1583 C CA . ASN A 1 209 ? 4.260 -2.740 13.098 1.00 94.12 209 ASN A CA 1
ATOM 1584 C C . ASN A 1 209 ? 2.752 -2.853 13.408 1.00 94.12 209 ASN A C 1
ATOM 1586 O O . ASN A 1 209 ? 2.095 -1.851 13.667 1.00 94.12 209 ASN A O 1
ATOM 1590 N N . ILE A 1 210 ? 2.166 -4.055 13.381 1.00 95.69 210 ILE A N 1
ATOM 1591 C CA . ILE A 1 210 ? 0.733 -4.246 13.637 1.00 95.69 210 ILE A CA 1
ATOM 1592 C C . ILE A 1 210 ? 0.489 -4.459 15.131 1.00 95.69 210 ILE A C 1
ATOM 1594 O O . ILE A 1 210 ? 0.868 -5.488 15.685 1.00 95.69 210 ILE A O 1
ATOM 1598 N N . THR A 1 211 ? -0.210 -3.515 15.763 1.00 95.06 211 THR A N 1
ATOM 1599 C CA . THR A 1 211 ? -0.576 -3.576 17.191 1.00 95.06 211 THR A CA 1
ATOM 1600 C C . THR A 1 211 ? -2.044 -3.946 17.410 1.00 95.06 211 THR A C 1
ATOM 1602 O O . THR A 1 211 ? -2.405 -4.495 18.446 1.00 95.06 211 THR A O 1
ATOM 1605 N N . GLY A 1 212 ? -2.897 -3.714 16.410 1.00 94.94 212 GLY A N 1
ATOM 1606 C CA . GLY A 1 212 ? -4.322 -4.032 16.470 1.00 94.94 212 GLY A CA 1
ATOM 1607 C C . GLY A 1 212 ? -4.821 -4.701 15.200 1.00 94.94 212 GLY A C 1
ATOM 1608 O O . GLY A 1 212 ? -4.090 -4.859 14.222 1.00 94.94 212 GLY A O 1
ATOM 1609 N N . ARG A 1 213 ? -6.085 -5.125 15.206 1.00 95.44 213 ARG A N 1
ATOM 1610 C CA . ARG A 1 213 ? -6.729 -5.725 14.032 1.00 95.44 213 ARG A CA 1
ATOM 1611 C C . ARG A 1 213 ? -8.155 -5.242 13.888 1.00 95.44 213 ARG A C 1
ATOM 1613 O O . ARG A 1 213 ? -8.821 -5.005 14.890 1.00 95.44 213 ARG A O 1
ATOM 1620 N N . ALA A 1 214 ? -8.610 -5.153 12.649 1.00 96.56 214 ALA A N 1
ATOM 1621 C CA . ALA A 1 214 ? -9.982 -4.854 12.282 1.00 96.56 214 ALA A CA 1
ATOM 1622 C C . ALA A 1 214 ? -10.459 -5.797 11.175 1.00 96.56 214 ALA A C 1
ATOM 1624 O O . ALA A 1 214 ? -9.652 -6.383 10.458 1.00 96.56 214 ALA A O 1
ATOM 1625 N N . TRP A 1 215 ? -11.767 -5.941 11.031 1.00 97.81 215 TRP A N 1
ATOM 1626 C CA . TRP A 1 215 ? -12.385 -6.720 9.959 1.00 97.81 215 TRP A CA 1
ATOM 1627 C C . TRP A 1 215 ? -13.166 -5.817 9.021 1.00 97.81 215 TRP A C 1
ATOM 1629 O O . TRP A 1 215 ? -13.443 -4.663 9.342 1.00 97.81 215 TRP A O 1
ATOM 1639 N N . HIS A 1 216 ? -13.530 -6.349 7.858 1.00 97.81 216 HIS A N 1
ATOM 1640 C CA . HIS A 1 216 ? -14.427 -5.646 6.956 1.00 97.81 216 HIS A CA 1
ATOM 1641 C C . HIS A 1 216 ? -15.710 -5.210 7.680 1.00 97.81 216 HIS A C 1
ATOM 1643 O O . HIS A 1 216 ? -16.262 -5.953 8.493 1.00 97.81 216 HIS A O 1
ATOM 1649 N N . GLY A 1 217 ? -16.153 -3.984 7.408 1.00 97.19 217 GLY A N 1
ATOM 1650 C CA . GLY A 1 217 ? -17.336 -3.399 8.028 1.00 97.19 217 GLY A CA 1
ATOM 1651 C C . GLY A 1 217 ? -17.125 -2.892 9.458 1.00 97.19 217 GLY A C 1
ATOM 1652 O O . GLY A 1 217 ? -18.016 -2.220 9.975 1.00 97.19 217 GLY A O 1
ATOM 1653 N N . ASP A 1 218 ? -15.970 -3.146 10.096 1.00 97.00 218 ASP A N 1
ATOM 1654 C CA . ASP A 1 218 ? -15.660 -2.534 11.393 1.00 97.00 218 ASP A CA 1
ATOM 1655 C C . ASP A 1 218 ? -15.682 -1.006 11.251 1.00 97.00 218 ASP A C 1
ATOM 1657 O O . ASP A 1 218 ? -15.103 -0.440 10.321 1.00 97.00 218 ASP A O 1
ATOM 1661 N N . VAL A 1 219 ? -16.324 -0.332 12.204 1.00 96.31 219 VAL A N 1
ATOM 1662 C CA . VAL A 1 219 ? -16.369 1.130 12.260 1.00 96.31 219 VAL A CA 1
ATOM 1663 C C . VAL A 1 219 ? -15.353 1.619 13.284 1.00 96.31 219 VAL A C 1
ATOM 1665 O O . VAL A 1 219 ? -15.448 1.290 14.466 1.00 96.31 219 VAL A O 1
ATOM 1668 N N . LEU A 1 220 ? -14.393 2.426 12.840 1.00 95.81 220 LEU A N 1
ATOM 1669 C CA . LEU A 1 220 ? -13.350 3.021 13.673 1.00 95.81 220 LEU A CA 1
ATOM 1670 C C . LEU A 1 220 ? -13.586 4.524 13.824 1.00 95.81 220 LEU A C 1
ATOM 1672 O O . LEU A 1 220 ? -14.107 5.187 12.925 1.00 95.81 220 LEU A O 1
ATOM 1676 N N . ARG A 1 221 ? -13.189 5.078 14.971 1.00 95.50 221 ARG A N 1
ATOM 1677 C CA . ARG A 1 221 ? -13.205 6.527 15.198 1.00 95.50 221 ARG A CA 1
ATOM 1678 C C . ARG A 1 221 ? -11.863 7.099 14.781 1.00 95.50 221 ARG A C 1
ATOM 1680 O O . ARG A 1 221 ? -10.865 6.776 15.413 1.00 95.50 221 ARG A O 1
ATOM 1687 N N . ALA A 1 222 ? -11.856 7.935 13.754 1.00 95.88 222 ALA A N 1
ATOM 1688 C CA . ALA A 1 222 ? -10.667 8.614 13.268 1.00 95.88 222 ALA A CA 1
ATOM 1689 C C . ALA A 1 222 ? -10.658 10.084 13.693 1.00 95.88 222 ALA A C 1
ATOM 1691 O O . ALA A 1 222 ? -11.700 10.748 13.648 1.00 95.88 222 ALA A O 1
ATOM 1692 N N . ASP A 1 223 ? -9.486 10.579 14.095 1.00 94.38 223 ASP A N 1
ATOM 1693 C CA . ASP A 1 223 ? -9.330 11.952 14.579 1.00 94.38 223 ASP A CA 1
ATOM 1694 C C . ASP A 1 223 ? -8.578 12.885 13.629 1.00 94.38 223 ASP A C 1
ATOM 1696 O O . ASP A 1 223 ? -8.900 14.070 13.527 1.00 94.38 223 ASP A O 1
ATOM 1700 N N . CYS A 1 224 ? -7.633 12.352 12.867 1.00 95.88 224 CYS A N 1
ATOM 1701 C CA . CYS A 1 224 ? -6.909 13.095 11.849 1.00 95.88 224 CYS A CA 1
ATOM 1702 C C . CYS A 1 224 ? -6.342 12.156 10.779 1.00 95.88 224 CYS A C 1
ATOM 1704 O O . CYS A 1 224 ? -6.465 10.928 10.860 1.00 95.88 224 CYS A O 1
ATOM 1706 N N . ARG A 1 225 ? -5.731 12.744 9.750 1.00 96.00 225 ARG A N 1
ATOM 1707 C CA . ARG A 1 225 ? -5.068 12.018 8.662 1.00 96.00 225 ARG A CA 1
ATOM 1708 C C . ARG A 1 225 ? -3.684 12.580 8.356 1.00 96.00 225 ARG A C 1
ATOM 1710 O O . ARG A 1 225 ? -3.409 13.740 8.635 1.00 96.00 225 ARG A O 1
ATOM 1717 N N . ILE A 1 226 ? -2.848 11.781 7.713 1.00 96.38 226 ILE A N 1
ATOM 1718 C CA . ILE A 1 226 ? -1.595 12.225 7.089 1.00 96.38 226 ILE A CA 1
ATOM 1719 C C . ILE A 1 226 ? -1.563 11.748 5.641 1.00 96.38 226 ILE A C 1
ATOM 1721 O O . ILE A 1 226 ? -2.176 10.731 5.325 1.00 96.38 226 ILE A O 1
ATOM 1725 N N . ALA A 1 227 ? -0.871 12.459 4.753 1.00 92.31 227 ALA A N 1
ATOM 1726 C CA . ALA A 1 227 ? -0.825 12.134 3.319 1.00 92.31 227 ALA A CA 1
ATOM 1727 C C . ALA A 1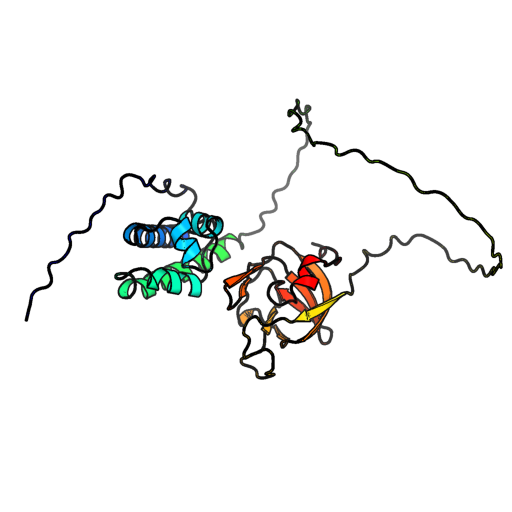 227 ? 0.488 11.460 2.867 1.00 92.31 227 ALA A C 1
ATOM 1729 O O . ALA A 1 227 ? 0.579 10.986 1.731 1.00 92.31 227 ALA A O 1
ATOM 1730 N N . ASN A 1 228 ? 1.494 11.441 3.740 1.00 89.12 228 ASN A N 1
ATOM 1731 C CA . ASN A 1 228 ? 2.893 11.114 3.462 1.00 89.12 228 ASN A CA 1
ATOM 1732 C C . ASN A 1 228 ? 3.406 9.899 4.258 1.00 89.12 228 ASN A C 1
ATOM 1734 O O . ASN A 1 228 ? 4.605 9.795 4.489 1.00 89.12 228 ASN A O 1
ATOM 1738 N N . GLY A 1 229 ? 2.526 8.994 4.686 1.00 92.00 229 GLY A N 1
ATOM 1739 C CA . GLY A 1 229 ? 2.964 7.738 5.295 1.00 92.00 229 GLY A CA 1
ATOM 1740 C C . GLY A 1 229 ? 3.511 6.757 4.254 1.00 92.00 229 GLY A C 1
ATOM 1741 O O . GLY A 1 229 ? 3.419 6.979 3.039 1.00 92.00 229 GLY A O 1
ATOM 1742 N N . VAL A 1 230 ? 4.031 5.623 4.726 1.00 86.56 230 VAL A N 1
ATOM 1743 C CA . VAL A 1 230 ? 4.492 4.537 3.853 1.00 86.56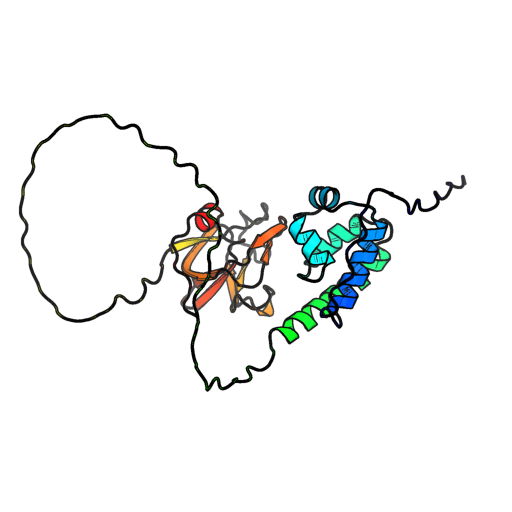 230 VAL A CA 1
ATOM 1744 C C . VAL A 1 230 ? 3.346 4.086 2.951 1.00 86.56 230 VAL A C 1
ATOM 1746 O O . VAL A 1 230 ? 2.212 3.907 3.396 1.00 86.56 230 VAL A O 1
ATOM 1749 N N . THR A 1 231 ? 3.632 3.915 1.660 1.00 91.50 231 THR A N 1
ATOM 1750 C CA . THR A 1 231 ? 2.619 3.470 0.698 1.00 91.50 231 THR A CA 1
ATOM 1751 C C . THR A 1 231 ? 2.271 2.008 0.944 1.00 91.50 231 THR A C 1
ATOM 1753 O O . THR A 1 231 ? 3.151 1.149 0.965 1.00 91.50 231 THR A O 1
ATOM 1756 N N . VAL A 1 232 ? 0.979 1.721 1.091 1.00 90.94 232 VAL A N 1
ATOM 1757 C CA . VAL A 1 232 ? 0.461 0.358 1.244 1.00 90.94 232 VAL A CA 1
ATOM 1758 C C . VAL A 1 232 ? -0.294 -0.033 -0.013 1.00 90.94 232 VAL A C 1
ATOM 1760 O O . VAL A 1 232 ? -1.196 0.699 -0.418 1.00 90.94 232 VAL A O 1
ATOM 1763 N N . THR A 1 233 ? 0.052 -1.186 -0.587 1.00 86.75 233 THR A N 1
ATOM 1764 C CA . THR A 1 233 ? -0.687 -1.838 -1.677 1.00 86.75 233 THR A CA 1
ATOM 1765 C C . THR A 1 233 ? -1.643 -2.886 -1.101 1.00 86.75 233 THR A C 1
ATOM 1767 O O . THR A 1 233 ? -1.275 -3.622 -0.182 1.00 86.75 233 THR A O 1
ATOM 1770 N N . ASP A 1 234 ? -2.869 -2.955 -1.611 1.00 88.00 234 ASP A N 1
ATOM 1771 C CA . ASP A 1 234 ? -3.826 -4.012 -1.281 1.00 88.00 234 ASP A CA 1
ATOM 1772 C C . ASP A 1 234 ? -3.720 -5.221 -2.228 1.00 88.00 234 ASP A C 1
ATOM 1774 O O . ASP A 1 234 ? -2.925 -5.266 -3.168 1.00 88.00 234 ASP A O 1
ATOM 1778 N N . GLU A 1 235 ? -4.541 -6.235 -1.974 1.00 87.94 235 GLU A N 1
ATOM 1779 C CA . GLU A 1 235 ? -4.562 -7.481 -2.739 1.00 87.94 235 GLU A CA 1
ATOM 1780 C C . GLU A 1 235 ? -5.119 -7.302 -4.162 1.00 87.94 235 GLU A C 1
ATOM 1782 O O . GLU A 1 235 ? -4.898 -8.162 -5.017 1.00 87.94 235 GLU A O 1
ATOM 1787 N N . ALA A 1 236 ? -5.808 -6.186 -4.429 1.00 81.88 236 ALA A N 1
ATOM 1788 C CA . ALA A 1 236 ? -6.313 -5.801 -5.743 1.00 81.88 236 ALA A CA 1
ATOM 1789 C C . ALA A 1 236 ? -5.337 -4.890 -6.522 1.00 81.88 236 ALA A C 1
ATOM 1791 O O . ALA A 1 236 ? -5.616 -4.547 -7.672 1.00 81.88 236 ALA A O 1
ATOM 1792 N N . GLY A 1 237 ? -4.192 -4.518 -5.932 1.00 78.38 237 GLY A N 1
ATOM 1793 C CA . GLY A 1 237 ? -3.188 -3.633 -6.531 1.00 78.38 237 GLY A CA 1
ATOM 1794 C C . GLY A 1 237 ? -3.460 -2.133 -6.353 1.00 78.38 237 GLY A C 1
ATOM 1795 O O . GLY A 1 237 ? -2.703 -1.294 -6.853 1.00 78.38 237 GLY A O 1
ATOM 1796 N N . GLY A 1 238 ? -4.527 -1.772 -5.637 1.00 79.81 238 GLY A N 1
ATOM 1797 C CA . GLY A 1 238 ? -4.764 -0.402 -5.201 1.00 79.81 238 GLY A CA 1
ATOM 1798 C C . GLY A 1 238 ? -3.728 0.003 -4.158 1.00 79.81 238 GLY A C 1
ATOM 1799 O O . GLY A 1 238 ? -3.200 -0.840 -3.442 1.00 79.81 238 GLY A O 1
ATOM 1800 N N . HIS A 1 239 ? -3.397 1.289 -4.075 1.00 89.56 239 HIS A N 1
ATOM 1801 C CA . HIS A 1 239 ? -2.378 1.757 -3.141 1.00 89.56 239 HIS A CA 1
ATOM 1802 C C . HIS A 1 239 ? -2.668 3.153 -2.608 1.00 89.56 239 HIS A C 1
ATOM 1804 O O . HIS A 1 239 ? -3.320 3.970 -3.261 1.00 89.56 239 HIS A O 1
ATOM 1810 N N . SER A 1 240 ? -2.168 3.437 -1.407 1.00 88.50 240 SER A N 1
ATOM 1811 C CA . SER A 1 240 ? -2.251 4.769 -0.813 1.00 88.50 240 SER A CA 1
ATOM 1812 C C . SER A 1 240 ? -1.101 5.035 0.153 1.00 88.50 240 SER A C 1
ATOM 1814 O O . SER A 1 240 ? -0.712 4.150 0.910 1.00 88.50 240 SER A O 1
ATOM 1816 N N . SER A 1 241 ? -0.595 6.269 0.139 1.00 91.25 241 SER A N 1
ATOM 1817 C CA . SER A 1 241 ? 0.301 6.839 1.158 1.00 91.25 241 SER A CA 1
ATOM 1818 C C . SER A 1 241 ? -0.458 7.626 2.232 1.00 91.25 241 SER A C 1
ATOM 1820 O O . SER A 1 241 ? 0.151 8.194 3.136 1.00 91.25 241 SER A O 1
ATOM 1822 N N . MET A 1 242 ? -1.787 7.720 2.118 1.00 96.56 242 MET A N 1
ATOM 1823 C CA . MET A 1 242 ? -2.616 8.412 3.095 1.00 96.56 242 MET A CA 1
ATOM 1824 C C . MET A 1 242 ? -2.981 7.458 4.231 1.00 96.56 242 MET A C 1
ATOM 1826 O O . MET A 1 242 ? -3.321 6.300 3.994 1.00 96.56 242 MET A O 1
ATOM 1830 N N . TRP A 1 243 ? -2.940 7.958 5.460 1.00 98.12 243 TRP A N 1
ATOM 1831 C CA . TRP A 1 243 ? -3.244 7.198 6.668 1.00 98.12 243 TRP A CA 1
ATOM 1832 C C . TRP A 1 243 ? -4.181 7.983 7.569 1.00 98.12 243 TRP A C 1
ATOM 1834 O O . TRP A 1 243 ? -4.145 9.212 7.596 1.00 98.12 243 TRP A O 1
ATOM 1844 N N . PHE A 1 244 ? -5.002 7.262 8.322 1.00 97.94 244 PHE A N 1
ATOM 1845 C CA . PHE A 1 244 ? -5.920 7.830 9.299 1.00 97.94 244 PHE A CA 1
ATOM 1846 C C . PHE A 1 244 ? -5.534 7.345 10.684 1.00 97.94 244 PHE A C 1
ATOM 1848 O O . PHE A 1 244 ? -5.363 6.140 10.897 1.00 97.94 244 PHE A O 1
ATOM 1855 N N . ARG A 1 245 ? -5.417 8.280 11.624 1.00 97.62 245 ARG A N 1
ATOM 1856 C CA . ARG A 1 245 ? -5.220 7.941 13.026 1.00 97.62 245 ARG A CA 1
ATOM 1857 C C . ARG A 1 245 ? -6.570 7.596 13.625 1.00 97.62 245 ARG A C 1
ATOM 1859 O O . ARG A 1 245 ? -7.527 8.359 13.506 1.00 97.62 245 ARG A O 1
ATOM 1866 N N . VAL A 1 246 ? -6.650 6.417 14.221 1.00 96.75 246 VAL A N 1
ATOM 1867 C CA . VAL A 1 246 ? -7.865 5.842 14.786 1.00 96.75 246 VAL A CA 1
ATOM 1868 C C . VAL A 1 246 ? -7.696 5.561 16.263 1.00 96.75 246 VAL A C 1
ATOM 1870 O O . VAL A 1 246 ? -6.609 5.220 16.721 1.00 96.75 246 VAL A O 1
ATOM 1873 N N . LEU A 1 247 ? -8.793 5.666 17.003 1.00 92.44 247 LEU A N 1
ATOM 1874 C CA . LEU A 1 247 ? -8.888 5.208 18.381 1.00 92.44 247 LEU A CA 1
ATOM 1875 C C . LEU A 1 247 ? -9.623 3.871 18.424 1.00 92.44 247 LEU A C 1
ATOM 1877 O O . LEU A 1 247 ? -10.766 3.770 17.965 1.00 92.44 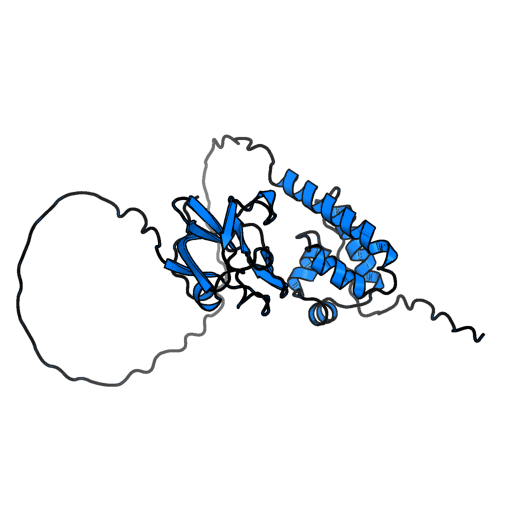247 LEU A O 1
ATOM 1881 N N . ARG A 1 248 ? -8.976 2.864 19.012 1.00 88.81 248 ARG A N 1
ATOM 1882 C CA . ARG A 1 248 ? -9.564 1.551 19.289 1.00 88.81 248 ARG A CA 1
ATOM 1883 C C . ARG A 1 248 ? -9.162 1.123 20.692 1.00 88.81 248 ARG A C 1
ATOM 1885 O O . ARG A 1 248 ? -7.987 1.148 21.022 1.00 88.81 248 ARG A O 1
ATOM 1892 N N . ASP A 1 249 ? -10.152 0.798 21.519 1.00 86.56 249 ASP A N 1
ATOM 1893 C CA . ASP A 1 249 ? -9.952 0.355 22.906 1.00 86.56 249 ASP A CA 1
ATOM 1894 C C . ASP A 1 249 ? -9.083 1.312 23.753 1.00 86.56 249 ASP A C 1
ATOM 1896 O O . ASP A 1 249 ? -8.338 0.902 24.633 1.00 86.56 249 ASP A O 1
ATOM 1900 N N . GLY A 1 250 ? -9.183 2.619 23.480 1.00 85.06 250 GLY A N 1
ATOM 1901 C CA . GLY A 1 250 ? -8.402 3.665 24.155 1.00 85.06 250 GLY A CA 1
ATOM 1902 C C . GLY A 1 250 ? -6.996 3.883 23.589 1.00 85.06 250 GLY A C 1
ATOM 1903 O O . GLY A 1 250 ? -6.367 4.889 23.910 1.00 85.06 250 GLY A O 1
ATOM 1904 N N . GLU A 1 251 ? -6.530 3.014 22.693 1.00 91.00 251 GLU A N 1
ATOM 1905 C CA . GLU A 1 251 ? -5.232 3.132 22.036 1.00 91.00 251 GLU A CA 1
ATOM 1906 C C . GLU A 1 251 ? -5.344 3.833 20.680 1.00 91.00 251 GLU A C 1
ATOM 1908 O O . GLU A 1 251 ? -6.292 3.635 19.912 1.00 91.00 251 GLU A O 1
ATOM 1913 N N . ARG A 1 252 ? -4.342 4.664 20.377 1.00 94.69 252 ARG A N 1
ATOM 1914 C CA . ARG A 1 252 ? -4.196 5.300 19.067 1.00 94.69 252 ARG A CA 1
ATOM 1915 C C . ARG A 1 252 ? -3.412 4.379 18.149 1.00 94.69 252 ARG A C 1
ATOM 1917 O O . ARG A 1 252 ? -2.307 3.961 18.478 1.00 94.69 252 ARG A O 1
ATOM 1924 N N . MET A 1 253 ? -3.982 4.108 16.989 1.00 96.88 253 MET A N 1
ATOM 1925 C CA . MET A 1 253 ? -3.383 3.288 15.945 1.00 96.88 253 MET A CA 1
ATOM 1926 C C . MET A 1 253 ? -3.591 3.971 14.598 1.00 96.88 253 MET A C 1
ATOM 1928 O O . MET A 1 253 ? -4.262 4.999 14.499 1.00 96.88 253 MET A O 1
ATOM 1932 N N . TRP A 1 254 ? -3.048 3.380 13.546 1.00 98.19 254 TRP A N 1
ATOM 1933 C CA . TRP A 1 254 ? -3.138 3.901 12.196 1.00 98.19 254 TRP A CA 1
ATOM 1934 C C . TRP A 1 254 ? -3.724 2.866 11.254 1.00 98.19 254 TRP A C 1
ATOM 1936 O O . TRP A 1 254 ? -3.391 1.682 11.308 1.00 98.19 254 TRP A O 1
ATOM 1946 N N . VAL A 1 255 ? -4.595 3.327 10.364 1.00 98.06 255 VAL A N 1
ATOM 1947 C CA . VAL A 1 255 ? -5.143 2.514 9.281 1.00 98.06 255 VAL A CA 1
ATOM 1948 C C . VAL A 1 255 ? -4.788 3.161 7.938 1.00 98.06 255 VAL A C 1
ATOM 1950 O O . VAL A 1 255 ? -4.987 4.372 7.774 1.00 98.06 255 VAL A O 1
ATOM 1953 N N . PRO A 1 256 ? -4.244 2.398 6.974 1.00 97.75 256 PRO A N 1
ATOM 1954 C CA . PRO A 1 256 ? -3.999 2.913 5.634 1.00 97.75 256 PRO A CA 1
ATOM 1955 C C . PRO A 1 256 ? -5.321 3.291 4.966 1.00 97.75 256 PRO A C 1
ATOM 1957 O O . PRO A 1 256 ? -6.299 2.551 5.071 1.00 97.75 256 PRO A O 1
ATOM 1960 N N . ALA A 1 257 ? -5.348 4.377 4.196 1.00 97.12 257 ALA A N 1
ATOM 1961 C CA . ALA A 1 257 ? -6.547 4.800 3.474 1.00 97.12 257 ALA A CA 1
ATOM 1962 C C . ALA A 1 257 ? -7.050 3.736 2.487 1.00 97.12 257 ALA A C 1
ATOM 1964 O O . ALA A 1 257 ? -8.250 3.628 2.269 1.00 97.12 257 ALA A O 1
ATOM 1965 N N . ILE A 1 258 ? -6.157 2.898 1.946 1.00 96.75 258 ILE A N 1
ATOM 1966 C CA . ILE A 1 258 ? -6.542 1.781 1.070 1.00 96.75 258 ILE A CA 1
ATOM 1967 C C . ILE A 1 258 ? -7.369 0.696 1.795 1.00 96.75 258 ILE A C 1
ATOM 1969 O O . ILE A 1 258 ? -7.987 -0.148 1.158 1.00 96.75 258 ILE A O 1
ATOM 1973 N N . ARG A 1 259 ? -7.411 0.713 3.136 1.00 97.38 259 ARG A N 1
ATOM 1974 C CA . ARG A 1 259 ? -8.212 -0.193 3.982 1.00 97.38 259 ARG A CA 1
ATOM 1975 C C . ARG A 1 259 ? -9.484 0.464 4.524 1.00 97.38 259 ARG A C 1
ATOM 1977 O O . ARG A 1 259 ? -10.082 -0.050 5.468 1.00 97.38 259 ARG A O 1
ATOM 1984 N N . ILE A 1 260 ? -9.893 1.595 3.953 1.00 97.69 260 ILE A N 1
ATOM 1985 C CA . ILE A 1 260 ? -11.113 2.327 4.305 1.00 97.69 260 ILE A CA 1
ATOM 1986 C C . ILE A 1 260 ? -12.030 2.362 3.085 1.00 97.69 260 ILE A C 1
ATOM 1988 O O . ILE A 1 260 ? -11.566 2.345 1.946 1.00 97.69 260 ILE A O 1
ATOM 1992 N N . ASP A 1 261 ? -13.334 2.409 3.334 1.00 96.56 261 ASP A N 1
ATOM 1993 C CA . ASP A 1 261 ? -14.334 2.660 2.304 1.00 96.56 261 ASP A CA 1
ATOM 1994 C C . ASP A 1 261 ? -13.975 3.873 1.418 1.00 96.56 261 ASP A C 1
ATOM 1996 O O . ASP A 1 261 ? -13.616 4.949 1.907 1.00 96.56 261 ASP A O 1
ATOM 2000 N N . HIS A 1 262 ? -14.056 3.687 0.098 1.00 92.19 262 HIS A N 1
ATOM 2001 C CA . HIS A 1 262 ? -13.524 4.636 -0.882 1.00 92.19 262 HIS A CA 1
ATOM 2002 C C . HIS A 1 262 ? -14.187 6.017 -0.803 1.00 92.19 262 HIS A C 1
ATOM 2004 O O . HIS A 1 262 ? -13.491 7.036 -0.863 1.00 92.19 262 HIS A O 1
ATOM 2010 N N . ASP A 1 263 ? -15.505 6.064 -0.606 1.00 93.00 263 ASP A N 1
ATOM 2011 C CA . ASP A 1 263 ? -16.253 7.321 -0.564 1.00 93.00 263 ASP A CA 1
ATOM 2012 C C . ASP A 1 263 ? -15.847 8.136 0.669 1.00 93.00 263 ASP A C 1
ATOM 2014 O O . ASP A 1 263 ? -15.654 9.354 0.609 1.00 93.00 263 ASP A O 1
ATOM 2018 N N . GLN A 1 264 ? -15.626 7.460 1.796 1.00 93.56 264 GLN A N 1
ATOM 2019 C CA . GLN A 1 264 ? -15.177 8.113 3.023 1.00 93.56 264 GLN A CA 1
ATOM 2020 C C . GLN A 1 264 ? -13.758 8.669 2.900 1.00 93.56 264 GLN A C 1
ATOM 2022 O O . GLN A 1 264 ? -13.470 9.720 3.471 1.00 93.56 264 GLN A O 1
ATOM 2027 N N . VAL A 1 265 ? -12.884 8.004 2.141 1.00 92.44 265 VAL A N 1
ATOM 2028 C CA . VAL A 1 265 ? -11.537 8.501 1.833 1.00 92.44 265 VAL A CA 1
ATOM 2029 C C . VAL A 1 265 ? -11.609 9.737 0.935 1.00 92.44 265 VAL A C 1
ATOM 2031 O O . VAL A 1 265 ? -10.940 10.734 1.216 1.00 92.44 265 VAL A O 1
ATOM 2034 N N . GLN A 1 266 ? -12.429 9.696 -0.119 1.00 88.12 266 GLN A N 1
ATOM 2035 C CA . GLN A 1 266 ? -12.545 10.772 -1.106 1.00 88.12 266 GLN A CA 1
ATOM 2036 C C . GLN A 1 266 ? -13.165 12.049 -0.523 1.00 88.12 266 GLN A C 1
ATOM 2038 O O . GLN A 1 266 ? -12.727 13.154 -0.849 1.00 88.12 266 GLN A O 1
ATOM 2043 N N . TYR A 1 267 ? -14.171 11.906 0.342 1.00 88.50 267 TYR A N 1
ATOM 2044 C CA . TYR A 1 267 ? -14.947 13.027 0.884 1.00 88.50 267 TYR A CA 1
ATOM 2045 C C . TYR A 1 267 ? -14.623 13.350 2.347 1.00 88.50 267 TYR A C 1
ATOM 2047 O O . TYR A 1 267 ? -15.378 14.071 3.009 1.00 88.50 267 TYR A O 1
ATOM 2055 N N . THR A 1 268 ? -13.503 12.839 2.871 1.00 87.75 268 THR A N 1
ATOM 2056 C CA . THR A 1 268 ? -13.109 13.102 4.256 1.00 87.75 268 THR A CA 1
ATOM 2057 C C . THR A 1 268 ? -12.885 14.594 4.513 1.00 87.75 268 THR A C 1
ATOM 2059 O O . THR A 1 268 ? -12.252 15.305 3.732 1.00 87.75 268 THR A O 1
ATOM 2062 N N . LYS A 1 269 ? -13.380 15.064 5.660 1.00 89.88 269 LYS A N 1
ATOM 2063 C CA . LYS A 1 269 ? -13.120 16.410 6.197 1.00 89.88 269 LYS A CA 1
ATOM 2064 C C . LYS A 1 269 ? -12.182 16.379 7.402 1.00 89.88 269 LYS A C 1
ATOM 2066 O O . LYS A 1 269 ? -12.071 17.376 8.110 1.00 89.88 269 LYS A O 1
ATOM 2071 N N . LEU A 1 270 ? -11.553 15.232 7.671 1.00 92.69 270 LEU A N 1
ATOM 2072 C CA . LEU A 1 270 ? -10.627 15.115 8.788 1.00 92.69 270 LEU A CA 1
ATOM 2073 C C . LEU A 1 270 ? -9.428 16.053 8.587 1.00 92.69 270 LEU A C 1
ATOM 2075 O O . LEU A 1 270 ? -8.883 16.115 7.473 1.00 92.69 270 LEU A O 1
ATOM 2079 N N . PRO A 1 271 ? -9.021 16.771 9.650 1.00 94.31 271 PRO A N 1
ATOM 2080 C CA . PRO A 1 271 ? -7.852 17.629 9.598 1.00 94.31 271 PRO A CA 1
ATOM 2081 C C . PRO A 1 271 ? -6.586 16.787 9.431 1.00 94.31 271 PRO A C 1
ATOM 2083 O O . PRO A 1 271 ? -6.571 15.580 9.701 1.00 94.31 271 PRO A O 1
ATOM 2086 N N . ASN A 1 272 ? -5.508 17.442 9.007 1.00 93.81 272 ASN A N 1
ATOM 2087 C CA . ASN A 1 272 ? -4.196 16.820 9.070 1.00 93.81 272 ASN A CA 1
ATOM 2088 C C . ASN A 1 272 ? -3.799 16.619 10.538 1.00 93.81 272 ASN A C 1
ATOM 2090 O O . ASN A 1 272 ? -4.158 17.431 11.395 1.00 93.81 272 ASN A O 1
ATOM 2094 N N . CYS A 1 273 ? -3.099 15.528 10.832 1.00 91.81 273 CYS A N 1
ATOM 2095 C CA . CYS A 1 273 ? -2.523 15.342 12.156 1.00 91.81 273 CYS A CA 1
ATOM 2096 C C . CYS A 1 273 ? -1.466 16.426 12.410 1.00 91.81 273 CYS A C 1
ATOM 2098 O O . CYS A 1 273 ? -0.800 16.830 11.457 1.00 91.81 273 CYS A O 1
ATOM 2100 N N . PRO A 1 274 ? -1.336 16.914 13.656 1.00 85.06 274 PRO A N 1
ATOM 2101 C CA . PRO A 1 274 ? -0.211 17.766 14.017 1.00 85.06 274 PRO A CA 1
ATOM 2102 C C . PRO A 1 274 ? 1.096 16.992 13.820 1.00 85.06 274 PRO A C 1
ATOM 2104 O O . PRO A 1 274 ? 1.107 15.774 14.039 1.00 85.06 274 PRO A O 1
ATOM 2107 N N . ASP A 1 275 ? 2.131 17.712 13.391 1.00 67.56 275 ASP A N 1
ATOM 2108 C CA . ASP A 1 275 ? 3.501 17.205 13.259 1.00 67.56 275 ASP A CA 1
ATOM 2109 C C . ASP A 1 275 ? 4.085 16.789 14.619 1.00 67.56 275 ASP A C 1
ATOM 2111 O O . ASP A 1 275 ? 3.751 17.443 15.641 1.00 67.56 275 ASP A O 1
#

Foldseek 3Di:
DDDDDDDPDPLDPPPDDPDDDADPPQDDLLVVLLVVVSVLVSQLPDDLVRVVVQFLDHSVRVSCSNRSVDPDDLVRLVSSLVSDPPSPVVSVVSVVSSVRSVVVVVVVVVDDPDPDDDPDDDDDDDDDDDDDDDDDDDDDDDDDDDDDDDDDDDDDDDDDDDDDDPPPPQFAFDKWFFAAPDPVQQPDPDPVQWDFWFAFQQDDRDPVRGPDTDGGGDIWTFGAKDQQGDWDAHPSSDIGSMWTWTDDPNDTTIDGPVRTDPVCSVPPPHHHDDD

Nearest PDB structures (foldseek):
  3f52-assembly1_E  TM=7.174E-01  e=1.542E-01  Corynebacterium glutamicum
  1lmb-assembly1_4  TM=5.248E-01  e=3.115E-02  Lambdavirus lambda
  3f52-assembly1_A  TM=6.839E-01  e=1.370E-01  Corynebacterium glutamicum
  4i6t-assembly1_A  TM=7.603E-01  e=3.139E-01  Enterobacter sp. RFL1396
  3kz3-assembly1_A  TM=5.721E-01  e=8.527E-02  Lambdavirus lambda